Protein AF-A0A2D4NE75-F1 (afdb_monomer_lite)

Foldseek 3Di:
DPDVVVVCCCCPVVVVPPPPPPPPPPPPPPCPVVNVVVVVVVVVVVPPPPPVVVVVVVVVVVVVVVVVVVVVVVVVVVVVVVVVVVVVVVVVVVVVVVVVVVVVVVVVVVVVVVVVVVVVVVVVVVVVVVVVVVVVVVVVCVVDPPDPPPPDPPPDPDDDDDDDDDDDDDDDDDDDDDDDDDDDDDDDDDDDDDDDDDDDDDDDDDDDDDDDDDDDDD

Radius of gyration: 56.18 Å; chains: 1; bounding box: 143×65×138 Å

pLDDT: mean 73.24, std 22.22, range [32.12, 98.81]

Secondary structure (DSSP, 8-state):
--SHHHHHHHHHHSGGG---------------HHHHHHHHHHHHHTTS-HHHHHHHHHHHHHHHHHHHHHHHHHHHHHHHHHHHHHHHHHHHHHHHHHHHHHHHHHHHHHHHHHHHHHHHHHHHHHHHHHHHHHHHHHHHHHHS-S-------------------------------------PPP----PPPPPPPPP-PPPPPPPPPP---PPPP-

Structure (mmCIF, N/CA/C/O backbone):
data_AF-A0A2D4NE75-F1
#
_entry.id   AF-A0A2D4NE75-F1
#
loop_
_atom_site.group_PDB
_atom_site.id
_atom_site.type_symbol
_atom_site.label_atom_id
_atom_site.label_alt_id
_atom_site.label_comp_id
_atom_site.label_asym_id
_atom_site.label_entity_id
_atom_site.label_seq_id
_atom_site.pdbx_PDB_ins_code
_atom_site.Cartn_x
_atom_site.Cartn_y
_atom_site.Cartn_z
_atom_site.occupancy
_atom_site.B_iso_or_equiv
_atom_site.auth_seq_id
_atom_site.auth_comp_id
_atom_site.auth_asym_id
_atom_site.auth_atom_id
_atom_site.pdbx_PDB_model_num
ATOM 1 N N . VAL A 1 1 ? 91.003 -42.757 -32.046 1.00 56.34 1 VAL A N 1
ATOM 2 C CA . VAL A 1 1 ? 90.193 -41.869 -31.179 1.00 56.34 1 VAL A CA 1
ATOM 3 C C . VAL A 1 1 ? 89.781 -40.697 -32.047 1.00 56.34 1 VAL A C 1
ATOM 5 O O . VAL A 1 1 ? 90.668 -39.936 -32.397 1.00 56.34 1 VAL A O 1
ATOM 8 N N . GLY A 1 2 ? 88.541 -40.604 -32.534 1.00 58.03 2 GLY A N 1
ATOM 9 C CA . GLY A 1 2 ? 88.254 -39.493 -33.454 1.00 58.03 2 GLY A CA 1
ATOM 10 C C . GLY A 1 2 ? 86.838 -39.303 -33.977 1.00 58.03 2 GLY A C 1
ATOM 11 O O . GLY A 1 2 ? 86.531 -38.180 -34.328 1.00 58.03 2 GLY A O 1
ATOM 12 N N . GLU A 1 3 ? 85.965 -40.314 -33.980 1.00 56.97 3 GLU A N 1
ATOM 13 C CA . GLU A 1 3 ? 84.569 -40.103 -34.424 1.00 56.97 3 GLU A CA 1
ATOM 14 C C . GLU A 1 3 ? 83.544 -40.375 -33.319 1.00 56.97 3 GLU A C 1
ATOM 16 O O . GLU A 1 3 ? 82.672 -39.548 -33.072 1.00 56.97 3 GLU A O 1
ATOM 21 N N . ALA A 1 4 ? 83.723 -41.444 -32.533 1.00 57.34 4 ALA A N 1
ATOM 22 C CA . ALA A 1 4 ? 82.880 -41.697 -31.358 1.00 57.34 4 ALA A CA 1
ATOM 23 C C . ALA A 1 4 ? 82.997 -40.592 -30.286 1.00 57.34 4 ALA A C 1
ATOM 25 O O . ALA A 1 4 ? 82.035 -40.310 -29.582 1.00 57.34 4 ALA A O 1
ATOM 26 N N . GLY A 1 5 ? 84.155 -39.926 -30.195 1.00 57.75 5 GLY A N 1
ATOM 27 C CA . GLY A 1 5 ? 84.349 -38.782 -29.298 1.00 57.75 5 GLY A CA 1
ATOM 28 C C . GLY A 1 5 ? 83.631 -37.518 -29.777 1.00 57.75 5 GLY A C 1
ATOM 29 O O . GLY A 1 5 ?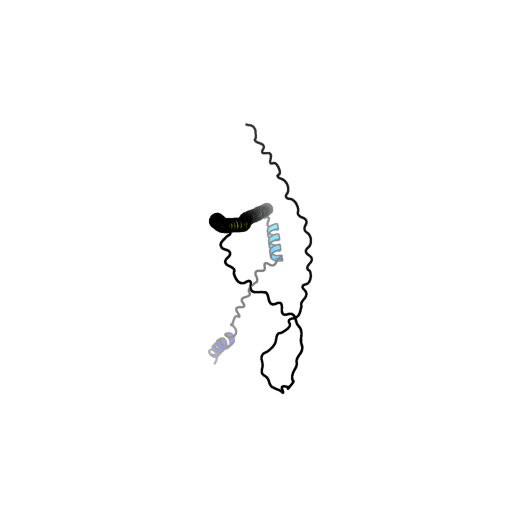 83.110 -36.777 -28.956 1.00 57.75 5 GLY A O 1
ATOM 30 N N . LEU A 1 6 ? 83.538 -37.296 -31.094 1.00 59.16 6 LEU A N 1
ATOM 31 C CA . LEU A 1 6 ? 82.808 -36.155 -31.656 1.00 59.16 6 LEU A CA 1
ATOM 32 C C . LEU A 1 6 ? 81.296 -36.332 -31.513 1.00 59.16 6 LEU A C 1
ATOM 34 O O . LEU A 1 6 ? 80.604 -35.367 -31.212 1.00 59.16 6 LEU A O 1
ATOM 38 N N . HIS A 1 7 ? 80.796 -37.562 -31.655 1.00 58.00 7 HIS A N 1
ATOM 39 C CA . HIS A 1 7 ? 79.378 -37.852 -31.458 1.00 58.00 7 HIS A CA 1
ATOM 40 C C . HIS A 1 7 ? 78.954 -37.647 -29.997 1.00 58.00 7 HIS A C 1
ATOM 42 O O . HIS A 1 7 ? 77.934 -37.014 -29.760 1.00 58.00 7 HIS A O 1
ATOM 48 N N . ILE A 1 8 ? 79.763 -38.100 -29.025 1.00 59.31 8 ILE A N 1
ATOM 49 C CA . ILE A 1 8 ? 79.505 -37.878 -27.590 1.00 59.31 8 ILE A CA 1
ATOM 50 C C . ILE A 1 8 ? 79.536 -36.380 -27.260 1.00 59.31 8 ILE A C 1
ATOM 52 O O . ILE A 1 8 ? 78.625 -35.893 -26.599 1.00 59.31 8 ILE A O 1
ATOM 56 N N . LEU A 1 9 ? 80.512 -35.627 -27.785 1.00 58.47 9 LEU A N 1
ATOM 57 C CA . LEU A 1 9 ? 80.596 -34.179 -27.567 1.00 58.47 9 LEU A CA 1
ATOM 58 C C . LEU A 1 9 ? 79.429 -33.415 -28.219 1.00 58.47 9 LEU A C 1
ATOM 60 O O . LEU A 1 9 ? 78.933 -32.468 -27.619 1.00 58.47 9 LEU A O 1
ATOM 64 N N . LEU A 1 10 ? 78.935 -33.829 -29.391 1.00 59.44 10 LEU A N 1
ATOM 65 C CA . LEU A 1 10 ? 77.748 -33.216 -30.002 1.00 59.44 10 LEU A CA 1
ATOM 66 C C . LEU A 1 10 ? 76.464 -33.509 -29.212 1.00 59.44 10 LEU A C 1
ATOM 68 O O . LEU A 1 10 ? 75.642 -32.609 -29.060 1.00 59.44 10 LEU A O 1
ATOM 72 N N . THR A 1 11 ? 76.289 -34.721 -28.671 1.00 60.00 11 THR A N 1
ATOM 73 C CA . THR A 1 11 ? 75.105 -35.046 -27.854 1.00 60.00 11 THR A CA 1
ATOM 74 C C . THR A 1 11 ? 75.167 -34.517 -26.422 1.00 60.00 11 THR A C 1
ATOM 76 O O . THR A 1 11 ? 74.119 -34.200 -25.876 1.00 60.00 11 THR A O 1
ATOM 79 N N . GLU A 1 12 ? 76.342 -34.386 -25.800 1.00 59.69 12 GLU A N 1
ATOM 80 C CA . GLU A 1 12 ? 76.448 -33.920 -24.405 1.00 59.69 12 GLU A CA 1
ATOM 81 C C . GLU A 1 12 ? 76.678 -32.406 -24.274 1.00 59.69 12 GLU A C 1
ATOM 83 O O . GLU A 1 12 ? 76.278 -31.829 -23.266 1.00 59.69 12 GLU A O 1
ATOM 88 N N . ILE A 1 13 ? 77.266 -31.735 -25.278 1.00 57.94 13 ILE A N 1
ATOM 89 C CA . ILE A 1 13 ? 77.544 -30.285 -25.216 1.00 57.94 13 ILE A CA 1
ATOM 90 C C . ILE A 1 13 ? 76.474 -29.455 -25.935 1.00 57.94 13 ILE A C 1
ATOM 92 O O . ILE A 1 13 ? 76.166 -28.357 -25.479 1.00 57.94 13 ILE A O 1
ATOM 96 N N . LEU A 1 14 ? 75.877 -29.946 -27.031 1.00 52.56 14 LEU A N 1
ATOM 97 C CA . LEU A 1 14 ? 74.918 -29.146 -27.810 1.00 52.56 14 LEU A CA 1
ATOM 98 C C . LEU A 1 14 ? 73.451 -29.372 -27.410 1.00 52.56 14 LEU A C 1
ATOM 100 O O . LEU A 1 14 ? 72.615 -28.505 -27.650 1.00 52.56 14 LEU A O 1
ATOM 104 N N . VAL A 1 15 ? 73.122 -30.496 -26.770 1.00 56.19 15 VAL A N 1
ATOM 105 C CA . VAL A 1 15 ? 71.743 -30.797 -26.339 1.00 56.19 15 VAL A CA 1
ATOM 106 C C . VAL A 1 15 ? 71.292 -30.012 -25.093 1.00 56.19 15 VAL A C 1
ATOM 108 O O . VAL A 1 15 ? 70.118 -29.651 -25.058 1.00 56.19 15 VAL A O 1
ATOM 111 N N . PRO A 1 16 ? 72.144 -29.615 -24.122 1.00 51.97 16 PRO A N 1
ATOM 112 C CA . PRO A 1 16 ? 71.680 -28.789 -23.000 1.00 51.97 16 PRO A CA 1
ATOM 113 C C . PRO A 1 16 ? 71.387 -27.321 -23.362 1.00 51.97 16 PRO A C 1
ATOM 115 O O . PRO A 1 16 ? 71.031 -26.548 -22.482 1.00 51.97 16 PRO A O 1
ATOM 118 N N . SER A 1 17 ? 71.586 -26.894 -24.617 1.00 51.91 17 SER A N 1
ATOM 119 C CA . SER A 1 17 ? 71.364 -25.500 -25.057 1.00 51.91 17 SER A CA 1
ATOM 120 C C . SER A 1 17 ? 70.249 -25.332 -26.090 1.00 51.91 17 SER A C 1
ATOM 122 O O . SER A 1 17 ? 69.976 -24.208 -26.501 1.00 51.91 17 SER A O 1
ATOM 124 N N . ILE A 1 18 ? 69.569 -26.414 -26.483 1.00 52.78 18 ILE A N 1
ATOM 125 C CA . ILE A 1 18 ? 68.313 -26.342 -27.250 1.00 52.78 18 ILE A CA 1
ATOM 126 C C . ILE A 1 18 ? 67.141 -26.629 -26.304 1.00 52.78 18 ILE A C 1
ATOM 128 O O . ILE A 1 18 ? 66.159 -27.275 -26.645 1.00 52.78 18 ILE A O 1
ATOM 132 N N . GLU A 1 19 ? 67.236 -26.124 -25.079 1.00 52.69 19 GLU A N 1
ATOM 133 C CA . GLU A 1 19 ? 66.050 -25.703 -24.355 1.00 52.69 19 GLU A CA 1
ATOM 134 C C . GLU A 1 19 ? 65.714 -24.329 -24.933 1.00 52.69 19 GLU A C 1
ATOM 136 O O . GLU A 1 19 ? 66.110 -23.287 -24.412 1.00 52.69 19 GLU A O 1
ATOM 141 N N . ILE A 1 20 ? 65.096 -24.337 -26.121 1.00 55.84 20 ILE A N 1
ATOM 142 C CA . ILE A 1 20 ? 64.444 -23.144 -26.649 1.00 55.84 20 ILE A CA 1
ATOM 143 C C . ILE A 1 20 ? 63.402 -22.825 -25.588 1.00 55.84 20 ILE A C 1
ATOM 145 O O . ILE A 1 20 ? 62.392 -23.517 -25.482 1.00 55.84 20 ILE A O 1
ATOM 149 N N . GLN A 1 21 ? 63.714 -21.844 -24.744 1.00 51.16 21 GLN A N 1
ATOM 150 C CA . GLN A 1 21 ? 62.723 -21.141 -23.957 1.00 51.16 21 GLN A CA 1
ATOM 151 C C . GLN A 1 21 ? 61.669 -20.722 -24.974 1.00 51.16 21 GLN A C 1
ATOM 153 O O . GLN A 1 21 ? 61.919 -19.846 -25.802 1.00 51.16 21 GLN A O 1
ATOM 158 N N . ASP A 1 22 ? 60.551 -21.441 -24.984 1.00 56.34 22 ASP A N 1
ATOM 159 C CA . ASP A 1 22 ? 59.362 -21.084 -25.737 1.00 56.34 22 ASP A CA 1
ATOM 160 C C . ASP A 1 22 ? 58.811 -19.844 -25.032 1.00 56.34 22 ASP A C 1
ATOM 162 O O . ASP A 1 22 ? 57.918 -19.900 -24.186 1.00 56.34 22 ASP A O 1
ATOM 166 N N . GLU A 1 23 ? 59.492 -18.719 -25.254 1.00 64.00 23 GLU A N 1
ATOM 167 C CA . GLU A 1 23 ? 59.069 -17.422 -24.784 1.00 64.00 23 GLU A CA 1
ATOM 168 C C . GLU A 1 23 ? 57.807 -17.115 -25.576 1.00 64.00 23 GLU A C 1
ATOM 170 O O . GLU A 1 23 ? 57.843 -16.667 -26.722 1.00 64.00 23 GLU A O 1
ATOM 175 N N . VAL A 1 24 ? 56.666 -17.448 -24.972 1.00 66.56 24 VAL A N 1
ATOM 176 C CA . VAL A 1 24 ? 55.349 -17.063 -25.461 1.00 66.56 24 VAL A CA 1
ATOM 177 C C . VAL A 1 24 ? 55.265 -15.550 -25.310 1.00 66.56 24 VAL A C 1
ATOM 179 O O . VAL A 1 24 ? 54.770 -15.020 -24.314 1.00 66.56 24 VAL A O 1
ATOM 182 N N . ILE A 1 25 ? 55.805 -14.845 -26.302 1.00 76.06 25 ILE A N 1
ATOM 183 C CA . ILE A 1 25 ? 55.639 -13.410 -26.456 1.00 76.06 25 ILE A CA 1
ATOM 184 C C . ILE A 1 25 ? 54.166 -13.209 -26.795 1.00 76.06 25 ILE A C 1
ATOM 186 O O . ILE A 1 25 ? 53.733 -13.362 -27.938 1.00 76.06 25 ILE A O 1
ATOM 190 N N . TYR A 1 26 ? 53.370 -12.906 -25.772 1.00 69.88 26 TYR A N 1
ATOM 191 C CA . TYR A 1 26 ? 52.035 -12.377 -25.977 1.00 69.88 26 TYR A CA 1
ATOM 192 C C . TYR A 1 26 ? 52.226 -10.957 -26.498 1.00 69.88 26 TYR A C 1
ATOM 194 O O . TYR A 1 26 ? 52.386 -10.016 -25.721 1.00 69.88 26 TYR A O 1
ATOM 202 N N . TYR A 1 27 ? 52.292 -10.812 -27.822 1.00 69.25 27 TYR A N 1
ATOM 203 C CA . TYR A 1 27 ? 52.090 -9.511 -28.433 1.00 69.25 27 TYR A CA 1
ATOM 204 C C . TYR A 1 27 ? 50.704 -9.069 -27.989 1.00 69.25 27 TYR A C 1
ATOM 206 O O . TYR A 1 27 ? 49.694 -9.614 -28.437 1.00 69.25 27 TYR A O 1
ATOM 214 N N . ASP A 1 28 ? 50.664 -8.136 -27.042 1.00 75.12 28 ASP A N 1
ATOM 215 C CA . ASP A 1 28 ? 49.456 -7.377 -26.806 1.00 75.12 28 ASP A CA 1
ATOM 216 C C . ASP A 1 28 ? 49.102 -6.789 -28.171 1.00 75.12 28 ASP A C 1
ATOM 218 O O . ASP A 1 28 ? 49.885 -6.024 -28.740 1.00 75.12 28 ASP A O 1
ATOM 222 N N . THR A 1 29 ? 47.985 -7.218 -28.757 1.00 65.88 29 THR A N 1
ATOM 223 C CA . THR A 1 29 ? 47.463 -6.685 -30.021 1.00 65.88 29 THR A CA 1
ATOM 224 C C . THR A 1 29 ? 46.918 -5.277 -29.792 1.00 65.88 29 THR A C 1
ATOM 226 O O . THR A 1 29 ? 45.812 -4.945 -30.213 1.00 65.88 29 THR A O 1
ATOM 229 N N . CYS A 1 30 ? 47.661 -4.458 -29.054 1.00 56.34 30 CYS A N 1
ATOM 230 C CA . CYS A 1 30 ? 47.485 -3.033 -29.006 1.00 56.34 30 CYS A CA 1
ATOM 231 C C . CYS A 1 30 ? 47.846 -2.526 -30.396 1.00 56.34 30 CYS A C 1
ATOM 233 O O . CYS A 1 30 ? 49.008 -2.246 -30.681 1.00 56.34 30 CYS A O 1
ATOM 235 N N . GLU A 1 31 ? 46.837 -2.458 -31.266 1.00 64.50 31 GLU A N 1
ATOM 236 C CA . GLU A 1 31 ? 46.872 -1.618 -32.456 1.00 64.50 31 GLU A CA 1
ATOM 237 C C . GLU A 1 31 ? 47.399 -0.254 -32.002 1.00 64.50 31 GLU A C 1
ATOM 239 O O . GLU A 1 31 ? 46.767 0.446 -31.203 1.00 64.50 31 GLU A O 1
ATOM 244 N N . ASN A 1 32 ? 48.625 0.069 -32.409 1.00 69.31 32 ASN A N 1
ATOM 245 C CA . ASN A 1 32 ? 49.247 1.326 -32.042 1.00 69.31 32 ASN A CA 1
ATOM 246 C C . ASN A 1 32 ? 48.358 2.444 -32.604 1.00 69.31 32 ASN A C 1
ATOM 248 O O . ASN A 1 32 ? 47.968 2.388 -33.771 1.00 69.31 32 ASN A O 1
ATOM 252 N N . SER A 1 33 ? 48.010 3.454 -31.800 1.00 72.94 33 SER A N 1
ATOM 253 C CA . SER A 1 33 ? 47.061 4.500 -32.229 1.00 72.94 33 SER A CA 1
ATOM 254 C C . SER A 1 33 ? 47.525 5.195 -33.515 1.00 72.94 33 SER A C 1
ATOM 256 O O . SER A 1 33 ? 46.707 5.591 -34.335 1.00 72.94 33 SER A O 1
ATOM 258 N N . GLU A 1 34 ? 48.841 5.277 -33.721 1.00 74.62 34 GLU A N 1
ATOM 259 C CA . GLU A 1 34 ? 49.465 5.803 -34.935 1.00 74.62 34 GLU A CA 1
ATOM 260 C C . GLU A 1 34 ? 49.308 4.871 -36.151 1.00 74.62 34 GLU A C 1
ATOM 262 O O . GLU A 1 34 ? 49.146 5.356 -37.266 1.00 74.62 34 GLU A O 1
ATOM 267 N N . GLU A 1 35 ? 49.298 3.546 -35.966 1.00 71.75 35 GLU A N 1
ATOM 268 C CA . GLU A 1 35 ? 49.046 2.576 -37.045 1.00 71.75 35 GLU A CA 1
ATOM 269 C C . GLU A 1 35 ? 47.573 2.578 -37.460 1.00 71.75 35 GLU A C 1
ATOM 271 O O . GLU A 1 35 ? 47.271 2.544 -38.653 1.00 71.75 35 GLU A O 1
ATOM 276 N N . LEU A 1 36 ? 46.657 2.700 -36.494 1.00 72.62 36 LEU A N 1
ATOM 277 C CA . LEU A 1 36 ? 45.227 2.841 -36.764 1.00 72.62 36 LEU A CA 1
ATOM 278 C C . LEU A 1 36 ? 44.924 4.169 -37.476 1.00 72.62 36 LEU A C 1
ATOM 280 O O . LEU A 1 36 ? 44.201 4.185 -38.471 1.00 72.62 36 LEU A O 1
ATOM 284 N N . GLU A 1 37 ? 45.537 5.271 -37.033 1.00 73.50 37 GLU A N 1
ATOM 285 C CA . GLU A 1 37 ? 45.456 6.559 -37.727 1.00 73.50 37 GLU A CA 1
ATOM 286 C C . GLU A 1 37 ? 46.099 6.492 -39.121 1.00 73.50 37 GLU A C 1
ATOM 288 O O . GLU A 1 37 ? 45.534 7.015 -40.079 1.00 73.50 37 GLU A O 1
ATOM 293 N N . ALA A 1 38 ? 47.237 5.812 -39.291 1.00 76.19 38 ALA A N 1
ATOM 294 C CA . ALA A 1 38 ? 47.850 5.609 -40.603 1.00 76.19 38 ALA A CA 1
ATOM 295 C C . ALA A 1 38 ? 46.945 4.791 -41.540 1.00 76.19 38 ALA A C 1
ATOM 297 O O . ALA A 1 38 ? 46.855 5.111 -42.727 1.00 76.19 38 ALA A O 1
ATOM 298 N N . MET A 1 39 ? 46.231 3.790 -41.017 1.00 70.88 39 MET A N 1
ATOM 299 C CA . MET A 1 39 ? 45.222 3.027 -41.755 1.00 70.88 39 MET A CA 1
ATOM 300 C C . MET A 1 39 ? 44.001 3.875 -42.116 1.00 70.88 39 MET A C 1
ATOM 302 O O . MET A 1 39 ? 43.565 3.820 -43.264 1.00 70.88 39 MET A O 1
ATOM 306 N N . ASP A 1 40 ? 43.488 4.701 -41.202 1.00 72.06 40 ASP A N 1
ATOM 307 C CA . ASP A 1 40 ? 42.395 5.640 -41.482 1.00 72.06 40 ASP A CA 1
ATOM 308 C C . ASP A 1 40 ? 42.800 6.650 -42.568 1.00 72.06 40 ASP A C 1
ATOM 310 O O . ASP A 1 40 ? 42.049 6.890 -43.513 1.00 72.06 40 ASP A O 1
ATOM 314 N N . ARG A 1 41 ? 44.030 7.174 -42.521 1.00 72.31 41 ARG A N 1
ATOM 315 C CA . ARG A 1 41 ? 44.584 8.091 -43.537 1.00 72.31 41 ARG A CA 1
ATOM 316 C C . ARG A 1 41 ? 44.847 7.387 -44.874 1.00 72.31 41 ARG A C 1
ATOM 318 O O . ARG A 1 41 ? 44.631 7.965 -45.944 1.00 72.31 41 ARG A O 1
ATOM 325 N N . ALA A 1 42 ? 45.267 6.123 -44.849 1.00 69.81 42 ALA A N 1
ATOM 326 C CA . ALA A 1 42 ? 45.396 5.283 -46.040 1.00 69.81 42 ALA A CA 1
ATOM 327 C C . ALA A 1 42 ? 44.019 4.946 -46.653 1.00 69.81 42 ALA A C 1
ATOM 329 O O . ALA A 1 42 ? 43.858 4.925 -47.875 1.00 69.81 42 ALA A O 1
ATOM 330 N N . LEU A 1 43 ? 42.991 4.766 -45.824 1.0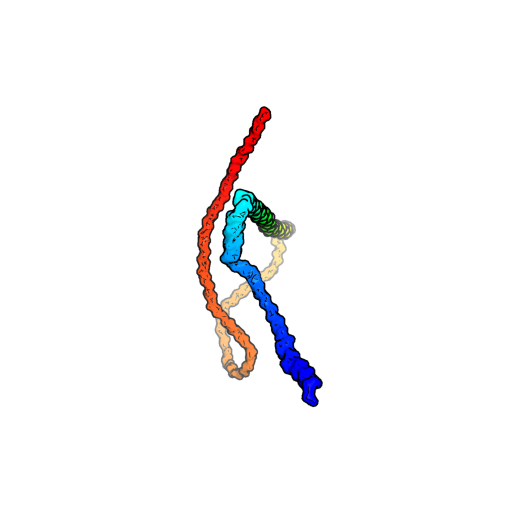0 67.75 43 LEU A N 1
ATOM 331 C CA . LEU A 1 43 ? 41.608 4.554 -46.249 1.00 67.75 43 LEU A CA 1
ATOM 332 C C . LEU A 1 43 ? 40.978 5.839 -46.821 1.00 67.75 43 LEU A C 1
ATOM 334 O O . LEU A 1 43 ? 40.256 5.794 -47.815 1.00 67.75 43 LEU A O 1
ATOM 338 N N . GLU A 1 44 ? 41.303 7.000 -46.247 1.00 65.12 44 GLU A N 1
ATOM 339 C CA . GLU A 1 44 ? 40.940 8.321 -46.778 1.00 65.12 44 GLU A CA 1
ATOM 340 C C . GLU A 1 44 ? 41.590 8.596 -48.145 1.00 65.12 44 GLU A C 1
ATOM 342 O O . GLU A 1 44 ? 40.954 9.175 -49.028 1.00 65.12 44 GLU A O 1
ATOM 347 N N . SER A 1 45 ? 42.842 8.165 -48.341 1.00 64.44 45 SER A N 1
ATOM 348 C CA . SER A 1 45 ? 43.594 8.371 -49.590 1.00 64.44 45 SER A CA 1
ATOM 349 C C . SER A 1 45 ? 43.283 7.352 -50.693 1.00 64.44 45 SER A C 1
ATOM 351 O O . SER A 1 45 ? 43.401 7.684 -51.872 1.00 64.44 45 SER A O 1
ATOM 353 N N . SER A 1 46 ? 42.822 6.145 -50.346 1.00 61.81 46 SER A N 1
ATOM 354 C CA . SER A 1 46 ? 42.435 5.095 -51.306 1.00 61.81 46 SER A CA 1
ATOM 355 C C . SER A 1 46 ? 41.087 5.339 -51.997 1.00 61.81 46 SER A C 1
ATOM 357 O O . SER A 1 46 ? 40.694 4.568 -52.872 1.00 61.81 46 SER A O 1
ATOM 359 N N . GLY A 1 47 ? 40.389 6.436 -51.680 1.00 58.28 47 GLY A N 1
ATOM 360 C CA . GLY A 1 47 ? 39.249 6.914 -52.466 1.00 58.28 47 GLY A CA 1
ATOM 361 C C . GLY A 1 47 ? 38.039 5.974 -52.483 1.00 58.28 47 GLY A C 1
ATOM 362 O O . GLY A 1 47 ? 37.119 6.192 -53.273 1.00 58.28 47 GLY A O 1
ATOM 363 N N . THR A 1 48 ? 37.995 4.958 -51.614 1.00 57.75 48 THR A N 1
ATOM 364 C CA . THR A 1 48 ? 36.789 4.175 -51.332 1.00 57.75 48 THR A CA 1
ATOM 365 C C . THR A 1 48 ? 35.725 5.104 -50.760 1.00 57.75 48 THR A C 1
ATOM 367 O O . THR A 1 48 ? 35.741 5.439 -49.578 1.00 57.75 48 THR A O 1
ATOM 370 N N . SER A 1 49 ? 34.879 5.605 -51.667 1.00 58.47 49 SER A N 1
ATOM 371 C CA . SER A 1 49 ? 33.605 6.298 -51.456 1.00 58.47 49 SER A CA 1
ATOM 372 C C . SER A 1 49 ? 33.460 6.944 -50.070 1.00 58.47 49 SER A C 1
ATOM 374 O O . SER A 1 49 ? 32.603 6.572 -49.273 1.00 58.47 49 SER A O 1
ATOM 376 N N . SER A 1 50 ? 34.252 7.988 -49.791 1.00 67.88 50 SER A N 1
ATOM 377 C CA . SER A 1 50 ? 34.123 8.834 -48.585 1.00 67.88 50 SER A CA 1
ATOM 378 C C . SER A 1 50 ? 32.655 9.207 -48.274 1.00 67.88 50 SER A C 1
ATOM 380 O O . SER A 1 50 ? 32.239 9.269 -47.115 1.00 67.88 50 SER A O 1
ATOM 382 N N . SER A 1 51 ? 31.827 9.327 -49.322 1.00 78.56 51 SER A N 1
ATOM 383 C CA . SER A 1 51 ? 30.370 9.478 -49.233 1.00 78.56 51 SER A CA 1
ATOM 384 C C . SER A 1 51 ? 29.636 8.284 -48.599 1.00 78.56 51 SER A C 1
ATOM 386 O O . SER A 1 51 ? 28.803 8.492 -47.720 1.00 78.56 51 SER A O 1
ATOM 388 N N . GLU A 1 52 ? 29.921 7.039 -48.987 1.00 86.00 52 GLU A N 1
ATOM 389 C CA . GLU A 1 52 ? 29.259 5.844 -48.438 1.00 86.00 52 GLU A CA 1
ATOM 390 C C . GLU A 1 52 ? 29.639 5.620 -46.971 1.00 86.00 52 GLU A C 1
ATOM 392 O O . GLU A 1 52 ? 28.767 5.361 -46.139 1.00 86.00 52 GLU A O 1
ATOM 397 N N . MET A 1 53 ? 30.914 5.818 -46.621 1.00 85.12 53 MET A N 1
ATOM 398 C CA . MET A 1 53 ? 31.374 5.744 -45.230 1.00 85.12 53 MET A CA 1
ATOM 399 C C . MET A 1 53 ? 30.743 6.836 -44.354 1.00 85.12 53 MET A C 1
ATOM 401 O O . MET A 1 53 ? 30.318 6.565 -43.227 1.00 85.12 53 MET A O 1
ATOM 405 N N . ALA A 1 54 ? 30.604 8.064 -44.865 1.00 86.62 54 ALA A N 1
ATOM 406 C CA . ALA A 1 54 ? 29.885 9.128 -44.166 1.00 86.62 54 ALA A CA 1
ATOM 407 C C . ALA A 1 54 ? 28.390 8.800 -43.985 1.00 86.62 54 ALA A C 1
ATOM 409 O O . ALA A 1 54 ? 27.846 8.999 -42.897 1.00 86.62 54 ALA A O 1
ATOM 410 N N . GLN A 1 55 ? 27.736 8.240 -45.009 1.00 92.19 55 GLN A N 1
ATOM 411 C CA . GLN A 1 55 ? 26.340 7.797 -44.928 1.00 92.19 55 GLN A CA 1
ATOM 412 C C . GLN A 1 55 ? 26.147 6.670 -43.907 1.00 92.19 55 GLN A C 1
ATOM 414 O O . GLN A 1 55 ? 25.161 6.678 -43.167 1.00 92.19 55 GLN A O 1
ATOM 419 N N . LEU A 1 56 ? 27.075 5.711 -43.836 1.00 93.38 56 LEU A N 1
ATOM 420 C CA . LEU A 1 56 ? 27.044 4.641 -42.837 1.00 93.38 56 LEU A CA 1
ATOM 421 C C . LEU A 1 56 ? 27.183 5.202 -41.421 1.00 93.38 56 LEU A C 1
ATOM 423 O O . LEU A 1 56 ? 26.346 4.898 -40.573 1.00 93.38 56 LEU A O 1
ATOM 427 N N . ARG A 1 57 ? 28.153 6.094 -41.174 1.00 91.25 57 ARG A N 1
ATOM 428 C CA . ARG A 1 57 ? 28.303 6.773 -39.872 1.00 91.25 57 ARG A CA 1
ATOM 429 C C . ARG A 1 57 ? 27.047 7.550 -39.479 1.00 91.25 57 ARG A C 1
ATOM 431 O O . ARG A 1 57 ? 26.571 7.423 -38.351 1.00 91.25 57 ARG A O 1
ATOM 438 N N . GLN A 1 58 ? 26.461 8.296 -40.417 1.00 96.25 58 GLN A N 1
ATOM 439 C CA . GLN A 1 58 ? 25.216 9.024 -40.180 1.00 96.25 58 GLN A CA 1
ATOM 440 C C . GLN A 1 58 ? 24.063 8.070 -39.828 1.00 96.25 58 GLN A C 1
ATOM 442 O O . GLN A 1 58 ? 23.312 8.328 -38.884 1.00 96.25 58 GLN A O 1
ATOM 447 N N . LYS A 1 59 ? 23.924 6.948 -40.548 1.00 97.25 59 LYS A N 1
ATOM 448 C CA . LYS A 1 59 ? 22.917 5.920 -40.243 1.00 97.25 59 LYS A CA 1
ATOM 449 C C . LYS A 1 59 ? 23.133 5.316 -38.856 1.00 97.25 59 LYS A C 1
ATOM 451 O O . LYS A 1 59 ? 22.160 5.185 -38.114 1.00 97.25 59 LYS A O 1
ATOM 456 N N . THR A 1 60 ? 24.372 5.011 -38.476 1.00 97.38 60 THR A N 1
ATOM 457 C CA . THR A 1 60 ? 24.710 4.509 -37.136 1.00 97.38 60 THR A CA 1
ATOM 458 C C . THR A 1 60 ? 24.284 5.498 -36.056 1.00 97.38 60 THR A C 1
ATOM 460 O O . THR A 1 60 ? 23.515 5.130 -35.169 1.00 97.38 60 THR A O 1
ATOM 463 N N . GLN A 1 61 ? 24.644 6.777 -36.186 1.00 97.75 61 GLN A N 1
ATOM 464 C CA . GLN A 1 61 ? 24.260 7.816 -35.224 1.00 97.75 61 GLN A CA 1
ATOM 465 C C . GLN A 1 61 ? 22.732 7.969 -35.099 1.00 97.75 61 GLN A C 1
ATOM 467 O O . GLN A 1 61 ? 22.188 8.128 -34.000 1.00 97.75 61 GLN A O 1
ATOM 472 N N . GLN A 1 62 ? 22.003 7.888 -36.217 1.00 98.25 62 GLN A N 1
ATOM 473 C CA . GLN A 1 62 ? 20.538 7.915 -36.206 1.00 98.25 62 GLN A CA 1
ATOM 474 C C . GLN A 1 62 ? 19.950 6.702 -35.475 1.00 98.25 62 GLN A C 1
ATOM 476 O O . GLN A 1 62 ? 18.994 6.846 -34.708 1.00 98.25 62 GLN A O 1
ATOM 481 N N . LEU A 1 63 ? 20.502 5.509 -35.700 1.00 98.50 63 LEU A N 1
ATOM 482 C CA . LEU A 1 63 ? 20.066 4.285 -35.029 1.00 98.50 63 LEU A CA 1
ATOM 483 C C . LEU A 1 63 ? 20.376 4.319 -33.531 1.00 98.50 63 LEU A C 1
ATOM 485 O O . LEU A 1 63 ? 19.521 3.946 -32.730 1.00 98.50 63 LEU A O 1
ATOM 489 N N . GLU A 1 64 ? 21.538 4.829 -33.135 1.00 98.50 64 GLU A N 1
ATOM 490 C CA . GLU A 1 64 ? 21.906 5.028 -31.732 1.00 98.50 64 GLU A CA 1
ATOM 491 C C . GLU A 1 64 ? 20.978 6.020 -31.037 1.00 98.50 64 GLU A C 1
ATOM 493 O O . GLU A 1 64 ? 20.493 5.747 -29.937 1.00 98.50 64 GLU A O 1
ATOM 498 N N . THR A 1 65 ? 20.641 7.122 -31.708 1.00 98.38 65 THR A N 1
ATOM 499 C CA . THR A 1 65 ? 19.670 8.098 -31.201 1.00 98.38 65 THR A CA 1
ATOM 500 C C . THR A 1 65 ? 18.297 7.450 -31.011 1.00 98.38 65 THR A C 1
ATOM 502 O O . THR A 1 65 ? 17.699 7.551 -29.937 1.00 98.38 65 THR A O 1
ATOM 505 N N . LYS A 1 66 ? 17.807 6.705 -32.015 1.00 98.62 66 LYS A N 1
ATOM 506 C CA . LYS A 1 66 ? 16.543 5.952 -31.924 1.00 98.62 66 LYS A CA 1
ATOM 507 C C . LYS A 1 66 ? 16.576 4.934 -30.785 1.00 98.62 66 LYS A C 1
ATOM 509 O O . LYS A 1 66 ? 15.622 4.849 -30.011 1.00 98.62 66 LYS A O 1
ATOM 514 N N . ARG A 1 67 ? 17.681 4.202 -30.630 1.00 98.69 67 ARG A N 1
ATOM 515 C C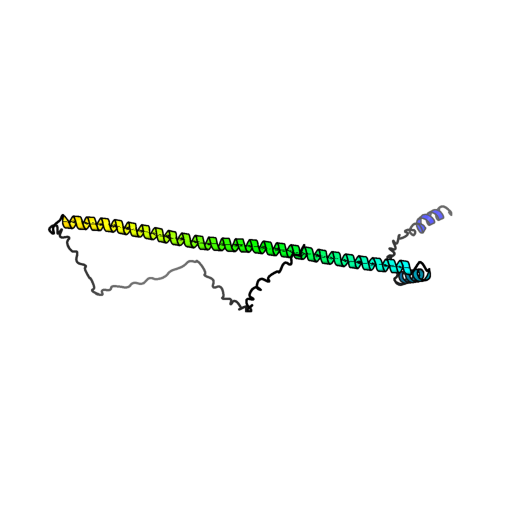A . ARG A 1 67 ? 17.896 3.261 -29.523 1.00 98.69 67 ARG A CA 1
ATOM 516 C C . ARG A 1 67 ? 17.853 3.979 -28.174 1.00 98.69 67 ARG A C 1
ATOM 518 O O . ARG A 1 67 ? 17.185 3.493 -27.263 1.00 98.69 67 ARG A O 1
ATOM 525 N N . GLY A 1 68 ? 18.500 5.136 -28.047 1.00 98.62 68 GLY A N 1
ATOM 526 C CA . GLY A 1 68 ? 18.470 5.970 -26.845 1.00 98.62 68 GLY A CA 1
ATOM 527 C C . GLY A 1 68 ? 17.051 6.400 -26.467 1.00 98.62 68 GLY A C 1
ATOM 528 O O . GLY A 1 68 ? 16.637 6.221 -25.320 1.00 98.62 68 GLY A O 1
ATOM 529 N N . ILE A 1 69 ? 16.270 6.867 -27.446 1.00 98.62 69 ILE A N 1
ATOM 530 C CA . ILE A 1 69 ? 14.862 7.260 -27.264 1.00 98.62 69 ILE A CA 1
ATOM 531 C C . ILE A 1 69 ? 14.004 6.068 -26.820 1.00 98.62 69 ILE A C 1
ATOM 533 O O . ILE A 1 69 ? 13.207 6.181 -25.888 1.00 98.62 69 ILE A O 1
ATOM 537 N N . ILE A 1 70 ? 14.168 4.902 -27.450 1.00 98.75 70 ILE A N 1
ATOM 538 C CA . ILE A 1 70 ? 13.425 3.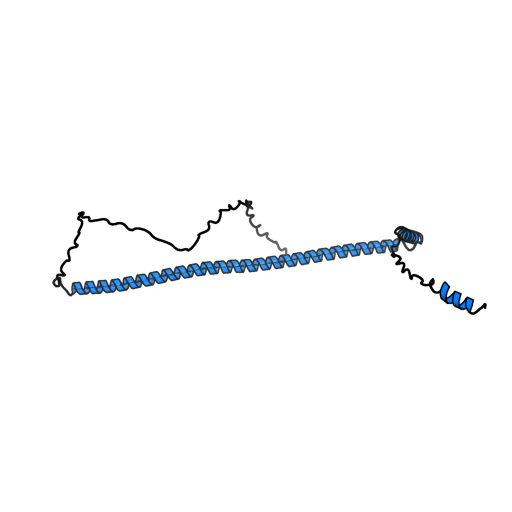690 -27.075 1.00 98.75 70 ILE A CA 1
ATOM 539 C C . ILE A 1 70 ? 13.781 3.269 -25.645 1.00 98.75 70 ILE A C 1
ATOM 541 O O . ILE A 1 70 ? 12.896 2.954 -24.846 1.00 98.75 70 ILE A O 1
ATOM 545 N N . CYS A 1 71 ? 15.067 3.289 -25.291 1.00 98.69 71 CYS A N 1
ATOM 546 C CA . CYS A 1 71 ? 15.532 2.936 -23.955 1.00 98.69 71 CYS A CA 1
ATOM 547 C C . CYS A 1 71 ? 14.988 3.885 -22.881 1.00 98.69 71 CYS A C 1
ATOM 549 O O . CYS A 1 71 ? 14.483 3.403 -21.862 1.00 98.69 71 CYS A O 1
ATOM 551 N N . SER A 1 72 ? 15.028 5.201 -23.114 1.00 98.62 72 SER A N 1
ATOM 552 C CA . SER A 1 72 ? 14.500 6.192 -22.170 1.00 98.62 72 SER A CA 1
ATOM 553 C C . SER A 1 72 ? 12.985 6.068 -22.022 1.00 98.62 72 SER A C 1
ATOM 555 O O . SER A 1 72 ? 12.475 6.028 -20.900 1.00 98.62 72 SER A O 1
ATOM 557 N N . ARG A 1 73 ? 12.257 5.881 -23.131 1.00 98.69 73 ARG A N 1
ATOM 558 C CA . ARG A 1 73 ? 10.807 5.661 -23.108 1.00 98.69 73 ARG A CA 1
ATOM 559 C C . ARG A 1 73 ? 10.443 4.396 -22.340 1.00 98.69 73 ARG A C 1
ATOM 561 O O . ARG A 1 73 ? 9.502 4.406 -21.551 1.00 98.69 73 ARG A O 1
ATOM 568 N N . ARG A 1 74 ? 11.198 3.315 -22.530 1.00 98.81 74 ARG A N 1
ATOM 569 C CA . ARG A 1 74 ? 10.989 2.052 -21.817 1.00 98.81 74 ARG A CA 1
ATOM 570 C C . ARG A 1 74 ? 11.236 2.201 -20.316 1.00 98.81 74 ARG A C 1
ATOM 572 O O . ARG A 1 74 ? 10.437 1.704 -19.531 1.00 98.81 74 ARG A O 1
ATOM 579 N N . ALA A 1 75 ? 12.302 2.894 -19.914 1.00 98.81 75 ALA A N 1
ATOM 580 C CA . ALA A 1 75 ? 12.565 3.190 -18.505 1.00 98.81 75 ALA A CA 1
ATOM 581 C C . ALA A 1 75 ? 11.450 4.051 -17.893 1.00 98.81 75 ALA A C 1
ATOM 583 O O . ALA A 1 75 ? 10.924 3.712 -16.838 1.00 98.81 75 ALA A O 1
ATOM 584 N N . TYR A 1 76 ? 11.016 5.097 -18.601 1.00 98.69 76 TYR A N 1
ATOM 585 C CA . TYR A 1 76 ? 9.895 5.939 -18.183 1.00 98.69 76 TYR A CA 1
ATOM 586 C C . TYR A 1 76 ? 8.618 5.125 -17.944 1.00 98.69 76 TYR A C 1
ATOM 588 O O . TYR A 1 76 ? 7.972 5.284 -16.911 1.00 98.69 76 TYR A O 1
ATOM 596 N N . LEU A 1 77 ? 8.264 4.232 -18.872 1.00 98.69 77 LEU A N 1
ATOM 597 C CA . LEU A 1 77 ? 7.061 3.408 -18.752 1.00 98.69 77 LEU A CA 1
ATOM 598 C C . LEU A 1 77 ? 7.141 2.426 -17.578 1.00 98.69 77 LEU A C 1
ATOM 600 O O . LEU A 1 77 ? 6.150 2.274 -16.869 1.00 98.69 77 LEU A O 1
ATOM 604 N N . ARG A 1 78 ? 8.306 1.808 -17.329 1.00 98.75 78 ARG A N 1
ATOM 605 C CA . ARG A 1 78 ? 8.512 0.974 -16.130 1.00 98.75 78 ARG A CA 1
ATOM 606 C C . ARG A 1 78 ? 8.337 1.791 -14.855 1.00 98.75 78 ARG A C 1
ATOM 608 O O . ARG A 1 78 ? 7.504 1.439 -14.035 1.00 98.75 78 ARG A O 1
ATOM 615 N N . ASN A 1 79 ? 8.993 2.945 -14.761 1.00 98.56 79 ASN A N 1
ATOM 616 C CA . ASN A 1 79 ? 8.871 3.821 -13.596 1.00 98.56 79 ASN A CA 1
ATOM 617 C C . ASN A 1 79 ? 7.420 4.267 -13.365 1.00 98.56 79 ASN A C 1
ATOM 619 O O . ASN A 1 79 ? 6.970 4.357 -12.226 1.00 98.56 79 ASN A O 1
ATOM 623 N N . LYS A 1 80 ? 6.668 4.552 -14.436 1.00 98.62 80 LYS A N 1
ATOM 624 C CA . LYS A 1 80 ? 5.249 4.915 -14.330 1.00 98.62 80 LYS A CA 1
ATOM 625 C C . LYS A 1 80 ? 4.367 3.753 -13.902 1.00 98.62 80 LYS A C 1
ATOM 627 O O . LYS A 1 80 ? 3.451 3.974 -13.114 1.00 98.62 80 LYS A O 1
ATOM 632 N N . LYS A 1 81 ? 4.653 2.544 -14.380 1.00 98.69 81 LYS A N 1
ATOM 633 C CA . LYS A 1 81 ? 3.997 1.326 -13.909 1.00 98.69 81 LYS A CA 1
ATOM 634 C C . LYS A 1 81 ? 4.254 1.130 -12.413 1.00 98.69 81 LYS A C 1
ATOM 636 O O . LYS A 1 81 ? 3.292 1.024 -11.661 1.00 98.69 81 LYS A O 1
ATOM 641 N N . ASP A 1 82 ? 5.512 1.181 -11.985 1.00 98.50 82 ASP A N 1
ATOM 642 C CA . ASP A 1 82 ? 5.899 0.949 -10.590 1.00 98.50 82 ASP A CA 1
ATOM 643 C C . ASP A 1 82 ? 5.266 1.993 -9.652 1.00 98.50 82 ASP A C 1
ATOM 645 O O . ASP A 1 82 ? 4.668 1.634 -8.642 1.00 98.50 82 ASP A O 1
ATOM 649 N N . GLN A 1 83 ? 5.274 3.276 -10.040 1.00 98.50 83 GLN A N 1
ATOM 650 C CA . GLN A 1 83 ? 4.582 4.348 -9.304 1.00 98.50 83 GLN A CA 1
ATOM 651 C C . GLN A 1 83 ? 3.072 4.103 -9.189 1.00 98.50 83 GLN A C 1
ATOM 653 O O . GLN A 1 83 ? 2.466 4.383 -8.154 1.00 98.50 83 GLN A O 1
ATOM 658 N N . CYS A 1 84 ? 2.440 3.616 -10.260 1.00 98.56 84 CYS A N 1
ATOM 659 C CA . CYS A 1 84 ? 1.011 3.326 -10.260 1.00 98.56 84 CYS A CA 1
ATOM 660 C C . CYS A 1 84 ? 0.687 2.146 -9.337 1.00 98.56 84 CYS A C 1
ATOM 662 O O . CYS A 1 84 ? -0.234 2.244 -8.527 1.00 98.56 84 CYS A O 1
ATOM 664 N N . GLU A 1 85 ? 1.473 1.070 -9.410 1.00 98.62 85 GLU A N 1
ATOM 665 C CA . GLU A 1 85 ? 1.321 -0.096 -8.541 1.00 98.62 85 GLU A CA 1
ATOM 666 C C . GLU A 1 85 ? 1.545 0.254 -7.068 1.00 98.62 85 GLU A C 1
ATOM 668 O O . GLU A 1 85 ? 0.762 -0.160 -6.215 1.00 98.62 85 GLU A O 1
ATOM 673 N N . GLU A 1 86 ? 2.570 1.044 -6.753 1.00 98.50 86 GLU A N 1
ATOM 674 C CA . GLU A 1 86 ? 2.845 1.492 -5.388 1.00 98.50 86 GLU A CA 1
ATOM 675 C C . GLU A 1 86 ? 1.719 2.387 -4.855 1.00 98.50 86 GLU A C 1
ATOM 677 O O . GLU A 1 86 ? 1.210 2.161 -3.755 1.00 98.50 86 GLU A O 1
ATOM 682 N N . SER A 1 87 ? 1.247 3.346 -5.660 1.00 98.50 87 SER A N 1
ATOM 683 C CA . SER A 1 87 ? 0.109 4.197 -5.297 1.00 98.50 87 SER A CA 1
ATOM 684 C C . SER A 1 87 ? -1.161 3.379 -5.054 1.00 98.50 87 SER A C 1
ATOM 686 O O . SER A 1 87 ? -1.892 3.625 -4.091 1.00 98.50 87 SER A O 1
ATOM 688 N N . TRP A 1 88 ? -1.414 2.378 -5.897 1.00 98.62 88 TRP A N 1
ATOM 689 C CA . TRP A 1 88 ? -2.532 1.456 -5.740 1.00 98.62 88 TRP A CA 1
ATOM 690 C C . TRP A 1 88 ? -2.421 0.640 -4.445 1.00 98.62 88 TRP A C 1
ATOM 692 O O . TRP A 1 88 ? -3.380 0.588 -3.672 1.00 98.62 88 TRP A O 1
ATOM 702 N N . ARG A 1 89 ? -1.248 0.060 -4.162 1.00 98.56 89 ARG A N 1
ATOM 703 C CA . ARG A 1 89 ? -0.991 -0.693 -2.921 1.00 98.56 89 ARG A CA 1
ATOM 704 C C . ARG A 1 89 ? -1.211 0.174 -1.686 1.00 98.56 89 ARG A C 1
ATOM 706 O O . ARG A 1 89 ? -1.916 -0.251 -0.774 1.00 98.56 89 ARG A O 1
ATOM 713 N N . LEU A 1 90 ? -0.688 1.399 -1.686 1.00 98.44 90 LEU A N 1
ATOM 714 C CA . LEU A 1 90 ? -0.857 2.334 -0.576 1.00 98.44 90 LEU A CA 1
ATOM 715 C C . LEU A 1 90 ? -2.333 2.690 -0.348 1.00 98.44 90 LEU A C 1
ATOM 717 O O . LEU A 1 90 ? -2.787 2.729 0.792 1.00 98.44 90 LEU A O 1
ATOM 721 N N . ARG A 1 91 ? -3.110 2.899 -1.420 1.00 98.38 91 ARG A N 1
ATOM 722 C CA . ARG A 1 91 ? -4.560 3.147 -1.312 1.00 98.38 91 ARG A CA 1
ATOM 723 C C . ARG A 1 91 ? -5.297 1.971 -0.682 1.00 98.38 91 ARG A C 1
ATOM 725 O O . ARG A 1 91 ? -6.139 2.189 0.186 1.00 98.38 91 ARG A O 1
ATOM 732 N N . ILE A 1 92 ? -4.978 0.744 -1.096 1.00 98.44 92 ILE A N 1
ATOM 733 C CA . ILE A 1 92 ? -5.569 -0.462 -0.504 1.00 98.44 92 ILE A CA 1
ATOM 734 C C . ILE A 1 92 ? -5.210 -0.554 0.978 1.00 98.44 92 ILE A C 1
ATOM 736 O O . ILE A 1 92 ? -6.102 -0.745 1.803 1.00 98.44 92 ILE A O 1
ATOM 740 N N . GLN A 1 93 ? -3.936 -0.375 1.324 1.00 98.38 93 GLN A N 1
ATOM 741 C CA . GLN A 1 93 ? -3.483 -0.433 2.711 1.00 98.38 93 GLN A CA 1
ATOM 742 C C . GLN A 1 93 ? -4.196 0.616 3.576 1.00 98.38 93 GLN A C 1
ATOM 744 O O . GLN A 1 93 ? -4.756 0.282 4.616 1.00 98.38 93 GLN A O 1
ATOM 749 N N . GLN A 1 94 ? -4.277 1.864 3.112 1.00 98.38 94 GLN A N 1
ATOM 750 C CA . GLN A 1 94 ? -4.976 2.931 3.828 1.00 98.38 94 GLN A CA 1
ATOM 751 C C . GLN A 1 94 ? -6.471 2.617 4.017 1.00 98.38 94 GLN A C 1
ATOM 753 O O . GLN A 1 94 ? -7.035 2.868 5.086 1.00 98.38 94 GLN A O 1
ATOM 758 N N . ALA A 1 95 ? -7.134 2.054 3.004 1.00 98.06 95 ALA A N 1
ATOM 759 C CA . ALA A 1 95 ? -8.536 1.647 3.101 1.00 98.06 95 ALA A CA 1
ATOM 760 C C . ALA A 1 95 ? -8.739 0.518 4.132 1.00 98.06 95 ALA A C 1
ATOM 762 O O . ALA A 1 95 ? -9.709 0.526 4.894 1.00 98.06 95 ALA A O 1
ATOM 763 N N . GLN A 1 96 ? -7.803 -0.430 4.207 1.00 98.19 96 GLN A N 1
ATOM 764 C CA . GLN A 1 96 ? -7.824 -1.494 5.212 1.00 98.19 96 GLN A CA 1
ATOM 765 C C . GLN A 1 96 ? -7.590 -0.946 6.623 1.00 98.19 96 GLN A C 1
ATOM 767 O O . GLN A 1 96 ? -8.347 -1.269 7.537 1.00 98.19 96 GLN A O 1
ATOM 772 N N . GLU A 1 97 ? -6.596 -0.077 6.803 1.00 97.94 97 GLU A N 1
ATOM 773 C CA . GLU A 1 97 ? -6.271 0.525 8.099 1.00 97.94 97 GLU A CA 1
ATOM 774 C C . GLU A 1 97 ? -7.413 1.397 8.629 1.00 97.94 97 GLU A C 1
ATOM 776 O O . GLU A 1 97 ? -7.782 1.296 9.799 1.00 97.94 97 GLU A O 1
ATOM 781 N N . THR A 1 98 ? -8.030 2.207 7.765 1.00 97.62 98 THR A N 1
ATOM 782 C CA . THR A 1 98 ? -9.198 3.027 8.132 1.00 97.62 98 THR A CA 1
ATOM 783 C C . THR A 1 98 ? -10.392 2.164 8.524 1.00 97.62 98 THR A C 1
ATOM 785 O O . THR A 1 98 ? -11.037 2.433 9.539 1.00 97.62 98 THR A O 1
ATOM 788 N N . THR A 1 99 ? -10.648 1.086 7.780 1.00 97.75 99 THR A N 1
ATOM 789 C CA . THR A 1 99 ? -11.701 0.117 8.104 1.00 97.75 99 THR A CA 1
ATOM 790 C C . THR A 1 99 ? -11.432 -0.561 9.445 1.00 97.75 99 THR A C 1
ATOM 792 O O . THR A 1 99 ? -12.321 -0.628 10.293 1.00 97.75 99 THR A O 1
ATOM 795 N N . HIS A 1 100 ? -10.204 -1.024 9.675 1.00 97.88 100 HIS A N 1
ATOM 796 C CA . HIS A 1 100 ? -9.810 -1.662 10.927 1.00 97.88 100 HIS A CA 1
ATOM 797 C C . HIS A 1 100 ? -9.954 -0.703 12.115 1.00 97.88 100 HIS A C 1
ATOM 799 O O . HIS A 1 100 ? -10.574 -1.053 13.120 1.00 97.88 100 HIS A O 1
ATOM 805 N N . TYR A 1 101 ? -9.469 0.532 11.983 1.00 97.38 101 TYR A N 1
ATOM 806 C CA . TYR A 1 101 ? -9.609 1.562 13.010 1.00 97.38 101 TYR A CA 1
ATOM 807 C C . TYR A 1 101 ? -11.081 1.866 13.327 1.00 97.38 101 TYR A C 1
ATOM 809 O O . TYR A 1 101 ? -11.475 1.919 14.497 1.00 97.38 101 TYR A O 1
ATOM 817 N N . PHE A 1 102 ? -11.919 1.996 12.294 1.00 97.56 102 PHE A N 1
ATOM 818 C CA . PHE A 1 102 ? -13.355 2.195 12.464 1.00 97.56 102 PHE A CA 1
ATOM 819 C C . PHE A 1 102 ? -14.007 1.019 13.200 1.00 97.56 102 PHE A C 1
ATOM 821 O O . PHE A 1 102 ? -14.733 1.230 14.170 1.00 97.56 102 PHE A O 1
ATOM 828 N N . GLN A 1 103 ? -13.705 -0.220 12.803 1.00 97.44 103 GLN A N 1
ATOM 829 C CA . GLN A 1 103 ? -14.224 -1.420 13.463 1.00 97.44 103 GLN A CA 1
ATOM 830 C C . GLN A 1 103 ? -13.793 -1.499 14.930 1.00 97.44 103 GLN A C 1
ATOM 832 O O . GLN A 1 103 ? -14.602 -1.843 15.792 1.00 97.44 103 GLN A O 1
ATOM 837 N N . GLN A 1 104 ? -12.546 -1.147 15.249 1.00 97.19 104 GLN A N 1
ATOM 838 C CA . GLN A 1 104 ? -12.067 -1.098 16.629 1.00 97.19 104 GLN A CA 1
ATOM 839 C C . GLN A 1 104 ? -12.866 -0.096 17.467 1.00 97.19 104 GLN A C 1
ATOM 841 O O . GLN A 1 104 ? -13.379 -0.453 18.532 1.00 97.19 104 GLN A O 1
ATOM 846 N N . HIS A 1 105 ? -13.018 1.137 16.977 1.00 97.19 105 HIS A N 1
ATOM 847 C CA . HIS A 1 105 ? -13.794 2.169 17.662 1.00 97.19 105 HIS A CA 1
ATOM 848 C C . HIS A 1 105 ? -15.266 1.778 17.817 1.00 97.19 105 HIS A C 1
ATOM 850 O O . HIS A 1 105 ? -15.825 1.905 18.911 1.00 97.19 105 HIS A O 1
ATOM 856 N N . HIS A 1 106 ? -15.870 1.235 16.762 1.00 97.94 106 HIS A N 1
ATOM 857 C CA . HIS A 1 106 ? -17.246 0.759 16.780 1.00 97.94 106 HIS A CA 1
ATOM 858 C C . HIS A 1 106 ? -17.438 -0.365 17.809 1.00 97.94 106 HIS A C 1
ATOM 860 O O . HIS A 1 106 ? -18.314 -0.280 18.669 1.00 97.94 106 HIS A O 1
ATOM 866 N N . ASN A 1 107 ? -16.552 -1.363 17.829 1.00 97.81 107 ASN A N 1
ATOM 867 C CA . ASN A 1 107 ? -16.593 -2.457 18.801 1.00 97.81 107 ASN A CA 1
ATOM 868 C C . ASN A 1 107 ? -16.498 -1.959 20.250 1.00 97.81 107 ASN A C 1
ATOM 870 O O . ASN A 1 107 ? -17.171 -2.486 21.140 1.00 97.81 107 ASN A O 1
ATOM 874 N N . ILE A 1 108 ? -15.672 -0.941 20.510 1.00 97.31 108 ILE A N 1
ATOM 875 C CA . ILE A 1 108 ? -15.576 -0.318 21.835 1.00 97.31 108 ILE A CA 1
ATOM 876 C C . ILE A 1 108 ? -16.901 0.352 22.209 1.00 97.31 108 ILE A C 1
ATOM 878 O O . ILE A 1 108 ? -17.365 0.178 23.339 1.00 97.31 108 ILE A O 1
ATOM 882 N N . GLN A 1 109 ? -17.518 1.094 21.287 1.00 97.44 109 GLN A N 1
ATOM 883 C CA . GLN A 1 109 ? -18.807 1.744 21.524 1.00 97.44 109 GLN A CA 1
ATOM 884 C C . GLN A 1 109 ? -19.900 0.720 21.846 1.00 97.44 109 GLN A C 1
ATOM 886 O O . GLN A 1 109 ? -20.543 0.833 22.890 1.00 97.44 109 GLN A O 1
ATOM 891 N N . ILE A 1 110 ? -20.034 -0.326 21.030 1.00 97.75 110 ILE A N 1
ATOM 892 C CA . ILE A 1 110 ? -21.024 -1.390 21.237 1.00 97.75 110 ILE A CA 1
ATOM 893 C C . ILE A 1 110 ? -20.830 -2.063 22.603 1.00 97.75 110 ILE A C 1
ATOM 895 O O . ILE A 1 110 ? -21.784 -2.241 23.360 1.00 97.75 110 ILE A O 1
ATOM 899 N N . LYS A 1 111 ? -19.584 -2.375 22.992 1.00 98.19 111 LYS A N 1
ATOM 900 C CA . LYS A 1 111 ? -19.288 -2.946 24.320 1.00 98.19 111 LYS A CA 1
ATOM 901 C C . LYS A 1 111 ? -19.683 -2.008 25.467 1.00 98.19 111 LYS A C 1
ATOM 903 O O . LYS A 1 111 ? -20.147 -2.479 26.507 1.00 98.19 111 LYS A O 1
ATOM 908 N N . ARG A 1 112 ? -19.491 -0.693 25.307 1.00 98.25 112 ARG A N 1
ATOM 909 C CA . ARG A 1 112 ? -19.884 0.312 26.311 1.00 98.25 112 ARG A CA 1
ATOM 910 C C . ARG A 1 112 ? -21.401 0.411 26.441 1.00 98.25 112 ARG A C 1
ATOM 912 O O . ARG A 1 112 ? -21.906 0.433 27.561 1.00 98.25 112 ARG A O 1
ATOM 919 N N . GLU A 1 113 ? -22.115 0.447 25.322 1.00 98.00 113 GLU A N 1
ATOM 920 C CA . GLU A 1 113 ? -23.579 0.499 25.304 1.00 98.00 113 GLU A CA 1
ATOM 921 C C . GLU A 1 113 ? -24.189 -0.757 25.924 1.00 98.00 113 GLU A C 1
ATOM 923 O O . GLU A 1 113 ? -25.030 -0.638 26.816 1.00 98.00 113 GLU A O 1
ATOM 928 N N . LYS A 1 114 ? -23.672 -1.938 25.566 1.00 98.31 114 LYS A N 1
ATOM 929 C CA . LYS A 1 114 ? -24.087 -3.213 26.162 1.00 98.31 114 LYS A CA 1
ATOM 930 C C . LYS A 1 114 ? -23.935 -3.210 27.684 1.00 98.31 114 LYS A C 1
ATOM 932 O O . LYS A 1 114 ? -24.885 -3.504 28.401 1.00 98.31 114 LYS A O 1
ATOM 937 N N . ARG A 1 115 ? -22.778 -2.774 28.200 1.00 98.19 115 ARG A N 1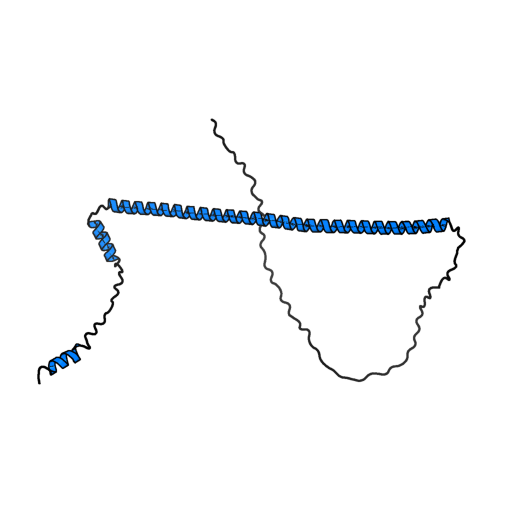
ATOM 938 C CA . ARG A 1 115 ? -22.556 -2.658 29.654 1.00 98.19 115 ARG A CA 1
ATOM 939 C C . ARG A 1 115 ? -23.571 -1.720 30.315 1.00 98.19 115 ARG A C 1
ATOM 941 O O . ARG A 1 115 ? -24.099 -2.031 31.379 1.00 98.19 115 ARG A O 1
ATOM 948 N N . LYS A 1 116 ? -23.857 -0.577 29.686 1.00 98.44 116 LYS A N 1
ATOM 949 C CA . LYS A 1 116 ? -24.835 0.398 30.190 1.00 98.44 116 LYS A CA 1
ATOM 950 C C . LYS A 1 116 ? -26.252 -0.183 30.217 1.00 98.44 116 LYS A C 1
ATOM 952 O O . LYS A 1 116 ? -27.017 0.123 31.130 1.00 98.44 116 LYS A O 1
ATOM 957 N N . GLU A 1 117 ? -26.615 -0.992 29.228 1.00 98.12 117 GLU A N 1
ATOM 958 C CA . GLU A 1 117 ? -27.897 -1.694 29.184 1.00 98.12 117 GLU A CA 1
ATOM 959 C C . GLU A 1 117 ? -28.004 -2.749 30.296 1.00 98.12 117 GLU A C 1
ATOM 961 O O . GLU A 1 117 ? -28.992 -2.764 31.033 1.00 98.12 117 GLU A O 1
ATOM 966 N N . ASP A 1 118 ? -26.963 -3.559 30.486 1.00 98.12 118 ASP A N 1
ATOM 967 C CA . ASP A 1 118 ? -26.912 -4.584 31.534 1.00 98.12 118 ASP A CA 1
ATOM 968 C C . ASP A 1 118 ? -27.014 -3.964 32.941 1.00 98.12 118 ASP A C 1
ATOM 970 O O . ASP A 1 118 ? -27.756 -4.449 33.800 1.00 98.12 118 ASP A O 1
ATOM 974 N N . GLU A 1 119 ? -26.349 -2.829 33.178 1.00 98.25 119 GLU A N 1
ATOM 975 C CA . GLU A 1 119 ? -26.480 -2.072 34.429 1.00 98.25 119 GLU A CA 1
ATOM 976 C C . GLU A 1 119 ? -27.903 -1.552 34.659 1.00 98.25 119 GLU A C 1
ATOM 978 O O . GLU A 1 119 ? -28.393 -1.577 35.793 1.00 98.25 119 GLU A O 1
ATOM 983 N N . LYS A 1 120 ? -28.588 -1.082 33.607 1.00 98.38 120 LYS A N 1
ATOM 984 C CA . LYS A 1 120 ? -29.993 -0.658 33.704 1.00 98.38 120 LYS A CA 1
ATOM 985 C C . LYS A 1 120 ? -30.895 -1.837 34.055 1.00 98.38 120 LYS A C 1
ATOM 987 O O . LYS A 1 120 ? -31.717 -1.691 34.956 1.00 98.38 120 LYS A O 1
ATOM 992 N N . LYS A 1 121 ? -30.706 -2.996 33.413 1.00 98.44 121 LYS A N 1
ATOM 993 C CA . LYS A 1 121 ? -31.444 -4.233 33.722 1.00 98.44 121 LYS A CA 1
ATOM 994 C C . LYS A 1 121 ? -31.233 -4.649 35.176 1.00 98.44 121 LYS A C 1
ATOM 996 O O . LYS A 1 121 ? -32.202 -4.874 35.894 1.00 98.44 121 LYS A O 1
ATOM 1001 N N . LYS A 1 122 ? -29.986 -4.631 35.659 1.00 98.50 122 LYS A N 1
ATOM 1002 C CA . LYS A 1 122 ? -29.666 -4.935 37.063 1.00 98.50 122 LYS A CA 1
ATOM 1003 C C . LYS A 1 122 ? -30.333 -3.960 38.033 1.00 98.50 122 LYS A C 1
ATOM 1005 O O . LYS A 1 122 ? -30.906 -4.382 39.032 1.00 98.50 122 LYS A O 1
ATOM 1010 N N . LYS A 1 123 ? -30.282 -2.654 37.752 1.00 98.56 123 LYS A N 1
ATOM 1011 C CA . LYS A 1 123 ? -30.947 -1.636 38.583 1.00 98.56 123 LYS A CA 1
ATOM 1012 C C . LYS A 1 123 ? -32.465 -1.807 38.588 1.00 98.56 123 LYS A C 1
ATOM 1014 O O . LYS A 1 123 ? -33.069 -1.664 39.647 1.00 98.56 123 LYS A O 1
ATOM 1019 N N . ALA A 1 124 ? -33.066 -2.110 37.438 1.00 98.38 124 ALA A N 1
ATOM 1020 C CA . ALA A 1 124 ? -34.497 -2.373 37.325 1.00 98.38 124 ALA A CA 1
ATOM 1021 C C . ALA A 1 124 ? -34.900 -3.596 38.159 1.00 98.38 124 ALA A C 1
ATOM 1023 O O . ALA A 1 124 ? -35.814 -3.485 38.968 1.00 98.38 124 ALA A O 1
ATOM 1024 N N . TRP A 1 125 ? -34.141 -4.689 38.063 1.00 98.56 125 TRP A N 1
ATOM 1025 C CA . TRP A 1 125 ? -34.360 -5.894 38.863 1.00 98.56 125 TRP A CA 1
ATOM 1026 C C . TRP A 1 125 ? -34.255 -5.626 40.374 1.00 98.56 125 TRP A C 1
ATOM 1028 O O . TRP A 1 125 ? -35.146 -5.987 41.137 1.00 98.56 125 TRP A O 1
ATOM 1038 N N . ILE A 1 126 ? -33.222 -4.899 40.823 1.00 98.56 126 ILE A N 1
ATOM 1039 C CA . ILE A 1 126 ? -33.094 -4.516 42.243 1.00 98.56 126 ILE A CA 1
ATOM 1040 C C . ILE A 1 126 ? -34.280 -3.648 42.685 1.00 98.56 126 ILE A C 1
ATOM 1042 O O . ILE A 1 126 ? -34.778 -3.790 43.802 1.00 98.56 126 ILE A O 1
ATOM 1046 N N . LYS A 1 127 ? -34.720 -2.715 41.833 1.00 98.50 127 LYS A N 1
ATOM 1047 C CA . LYS A 1 127 ? -35.857 -1.839 42.131 1.00 98.50 127 LYS A CA 1
ATOM 1048 C C . LYS A 1 127 ? -37.146 -2.646 42.278 1.00 98.50 127 LYS A C 1
ATOM 1050 O O . LYS A 1 127 ? -37.906 -2.365 43.198 1.00 98.50 127 LYS A O 1
ATOM 1055 N N . GLU A 1 128 ? -37.366 -3.623 41.408 1.00 98.56 128 GLU A N 1
ATOM 1056 C CA . GLU A 1 128 ? -38.510 -4.532 41.455 1.00 98.56 128 GLU A CA 1
ATOM 1057 C C . GLU A 1 128 ? -38.511 -5.370 42.740 1.00 98.56 128 GLU A C 1
ATOM 1059 O O . GLU A 1 128 ? -39.487 -5.346 43.488 1.00 98.56 128 GLU A O 1
ATOM 1064 N N . GLU A 1 129 ? -37.386 -5.997 43.088 1.00 98.50 129 GLU A N 1
ATOM 1065 C CA . GLU A 1 129 ? -37.263 -6.771 44.332 1.00 98.50 129 GLU A CA 1
ATOM 1066 C C . GLU A 1 129 ? -37.456 -5.901 45.586 1.00 98.50 129 GLU A C 1
ATOM 1068 O O . GLU A 1 129 ? -38.133 -6.284 46.551 1.00 98.50 129 GLU A O 1
ATOM 1073 N N . ARG A 1 130 ? -36.922 -4.674 45.567 1.00 98.38 130 ARG A N 1
ATOM 1074 C CA . ARG A 1 130 ? -37.156 -3.695 46.635 1.00 98.38 130 ARG A CA 1
ATOM 1075 C C . ARG A 1 130 ? -38.634 -3.333 46.734 1.00 98.38 130 ARG A C 1
ATOM 1077 O O . ARG A 1 130 ? -39.158 -3.257 47.844 1.00 98.38 130 ARG A O 1
ATOM 1084 N N . GLN A 1 131 ? -39.295 -3.106 45.604 1.00 98.44 131 GLN A N 1
ATOM 1085 C CA . GLN A 1 131 ? -40.710 -2.756 45.552 1.00 98.44 131 GLN A CA 1
ATOM 1086 C C . GLN A 1 131 ? -41.576 -3.885 46.115 1.00 98.44 131 GLN A C 1
ATOM 1088 O O . GLN A 1 131 ? -42.376 -3.639 47.013 1.00 98.44 131 GLN A O 1
ATOM 1093 N N . LYS A 1 132 ? -41.328 -5.126 45.694 1.00 98.31 132 LYS A N 1
ATOM 1094 C CA . LYS A 1 132 ? -41.995 -6.324 46.216 1.00 98.31 132 LYS A CA 1
ATOM 1095 C C . LYS A 1 132 ? -41.843 -6.456 47.734 1.00 98.31 132 LYS A C 1
ATOM 1097 O O . LYS A 1 132 ? -42.797 -6.767 48.448 1.00 98.31 132 LYS A O 1
ATOM 1102 N N . THR A 1 133 ? -40.652 -6.162 48.257 1.00 97.88 133 THR A N 1
ATOM 1103 C CA . THR A 1 133 ? -40.400 -6.150 49.706 1.00 97.88 133 THR A CA 1
ATOM 1104 C C . THR A 1 133 ? -41.194 -5.047 50.410 1.00 97.88 133 THR A C 1
ATOM 1106 O O . THR A 1 133 ? -41.808 -5.294 51.448 1.00 97.88 133 THR A O 1
ATOM 1109 N N . LEU A 1 134 ? -41.216 -3.834 49.851 1.00 97.69 134 LEU A N 1
ATOM 1110 C CA . LEU A 1 134 ? -41.989 -2.718 50.400 1.00 97.69 134 LEU A CA 1
ATOM 1111 C C . LEU A 1 134 ? -43.491 -3.008 50.397 1.00 97.69 134 LEU A C 1
ATOM 1113 O O . LEU A 1 134 ? -44.162 -2.705 51.379 1.00 97.69 134 LEU A O 1
ATOM 1117 N N . GLU A 1 135 ? -44.014 -3.607 49.332 1.00 97.56 135 GLU A N 1
ATOM 1118 C CA . GLU A 1 135 ? -45.414 -4.026 49.233 1.00 97.56 135 GLU A CA 1
ATOM 1119 C C . GLU A 1 135 ? -45.757 -5.057 50.303 1.00 97.56 135 GLU A C 1
ATOM 1121 O O . GLU A 1 135 ? -46.700 -4.845 51.063 1.00 97.56 135 GLU A O 1
ATOM 1126 N N . ARG A 1 136 ? -44.927 -6.096 50.469 1.00 96.81 136 ARG A N 1
ATOM 1127 C CA . ARG A 1 136 ? -45.089 -7.077 51.553 1.00 96.81 136 ARG A CA 1
ATOM 1128 C C . ARG A 1 136 ? -45.145 -6.407 52.929 1.00 96.81 136 ARG A C 1
ATOM 1130 O O . ARG A 1 136 ? -45.993 -6.764 53.745 1.00 96.81 136 ARG A O 1
ATOM 1137 N N . LEU A 1 137 ? -44.261 -5.443 53.198 1.00 95.44 137 LEU A N 1
ATOM 1138 C CA . LEU A 1 137 ? -44.238 -4.703 54.465 1.00 95.44 137 LEU A CA 1
ATOM 1139 C C . LEU A 1 137 ? -45.476 -3.813 54.651 1.00 95.44 137 LEU A C 1
ATOM 1141 O O . LEU A 1 137 ? -46.008 -3.751 55.760 1.00 95.44 137 LEU A O 1
ATOM 1145 N N . LYS A 1 138 ? -45.951 -3.145 53.591 1.00 95.25 138 LYS A N 1
ATOM 1146 C CA . LYS A 1 138 ? -47.195 -2.357 53.618 1.00 95.25 138 LYS A CA 1
ATOM 1147 C C . LYS A 1 138 ? -48.392 -3.246 53.944 1.00 95.25 138 LYS A C 1
ATOM 1149 O O . LYS A 1 138 ? -49.109 -2.942 54.890 1.00 95.25 138 LYS A O 1
ATOM 1154 N N . SER A 1 139 ? -48.543 -4.371 53.244 1.00 93.56 139 SER A N 1
ATOM 1155 C CA . SER A 1 139 ? -49.624 -5.330 53.497 1.00 93.56 139 SER A CA 1
ATOM 1156 C C . SER A 1 139 ? -49.549 -5.936 54.899 1.00 93.56 139 SER A C 1
ATOM 1158 O O . SER A 1 139 ? -50.580 -6.156 55.525 1.00 93.56 139 SER A O 1
ATOM 1160 N N . PHE A 1 140 ? -48.345 -6.197 55.420 1.00 92.81 140 PHE A N 1
ATOM 1161 C CA . PHE A 1 140 ? -48.178 -6.649 56.803 1.00 92.81 140 PHE A CA 1
ATOM 1162 C C . PHE A 1 140 ? -48.649 -5.585 57.803 1.00 92.81 140 PHE A C 1
ATOM 1164 O O . PHE A 1 140 ? -49.412 -5.897 58.709 1.00 92.81 140 PHE A O 1
ATOM 1171 N N . LYS A 1 141 ? -48.249 -4.321 57.616 1.00 88.81 141 LYS A N 1
ATOM 1172 C CA . LYS A 1 141 ? -48.701 -3.206 58.464 1.00 88.81 141 LYS A CA 1
ATOM 1173 C C . LYS A 1 141 ? -50.211 -2.975 58.408 1.00 88.81 141 LYS A C 1
ATOM 1175 O O . LYS A 1 141 ? -50.792 -2.646 59.433 1.00 88.81 141 LYS A O 1
ATOM 1180 N N . GLU A 1 142 ? -50.827 -3.123 57.239 1.00 89.25 142 GLU A N 1
ATOM 1181 C CA . GLU A 1 142 ? -52.277 -2.983 57.061 1.00 89.25 142 GLU A CA 1
ATOM 1182 C C . GLU A 1 142 ? -53.047 -4.088 57.798 1.00 89.25 142 GLU A C 1
ATOM 1184 O O . GLU A 1 142 ? -54.034 -3.817 58.474 1.00 89.25 142 GLU A O 1
ATOM 1189 N N . LYS A 1 143 ? -52.556 -5.332 57.723 1.00 87.69 143 LYS A N 1
ATOM 1190 C CA . LYS A 1 143 ? -53.184 -6.501 58.359 1.00 87.69 143 LYS A CA 1
ATOM 1191 C C . LYS A 1 143 ? -52.878 -6.633 59.854 1.00 87.69 143 LYS A C 1
ATOM 1193 O O . LYS A 1 143 ? -53.608 -7.320 60.561 1.00 87.69 143 LYS A O 1
ATOM 1198 N N . CYS A 1 144 ? -51.809 -6.004 60.340 1.00 73.44 144 CYS A N 1
ATOM 1199 C CA . CYS A 1 144 ? -51.419 -5.996 61.748 1.00 73.44 144 CYS A CA 1
ATOM 1200 C C . CYS A 1 144 ? -51.572 -4.581 62.335 1.00 73.44 144 CYS A C 1
ATOM 1202 O O . CYS A 1 144 ? -50.594 -3.824 62.371 1.00 73.44 144 CYS A O 1
ATOM 1204 N N . PRO A 1 145 ? -52.768 -4.202 62.821 1.00 65.69 145 PRO A N 1
ATOM 1205 C CA . PRO A 1 145 ? -52.994 -2.879 63.388 1.00 65.69 145 PRO A CA 1
ATOM 1206 C C . PRO A 1 145 ? -52.228 -2.727 64.710 1.00 65.69 145 PRO A C 1
ATOM 1208 O O . PRO A 1 145 ? -52.627 -3.280 65.723 1.00 65.69 145 PRO A O 1
ATOM 1211 N N . ALA A 1 146 ? -51.103 -2.003 64.673 1.00 59.28 146 ALA A N 1
ATOM 1212 C CA . ALA A 1 146 ? -50.348 -1.368 65.772 1.00 59.28 146 ALA A CA 1
ATOM 1213 C C . ALA A 1 146 ? -50.028 -2.147 67.083 1.00 59.28 146 ALA A C 1
ATOM 1215 O O . ALA A 1 146 ? -49.320 -1.600 67.926 1.00 59.28 146 ALA A O 1
ATOM 1216 N N . GLN A 1 147 ? -50.460 -3.397 67.278 1.00 58.66 147 GLN A N 1
ATOM 1217 C CA . GLN A 1 147 ? -50.424 -4.087 68.580 1.00 58.66 147 GLN A CA 1
ATOM 1218 C C . GLN A 1 147 ? -49.245 -5.048 68.796 1.00 58.66 147 GLN A C 1
ATOM 1220 O O . GLN A 1 147 ? -48.969 -5.425 69.931 1.00 58.66 147 GLN A O 1
ATOM 1225 N N . LEU A 1 148 ? -48.482 -5.398 67.757 1.00 61.12 148 LEU A N 1
ATOM 1226 C CA . LEU A 1 148 ? -47.314 -6.285 67.865 1.00 61.12 148 LEU A CA 1
ATOM 1227 C C . LEU A 1 148 ? -46.018 -5.488 68.104 1.00 61.12 148 LEU A C 1
ATOM 1229 O O . LEU A 1 148 ? -45.082 -5.513 67.307 1.00 61.12 148 LEU A O 1
ATOM 1233 N N . VAL A 1 149 ? -45.947 -4.757 69.219 1.00 58.47 149 VAL A N 1
ATOM 1234 C CA . VAL A 1 149 ? -44.670 -4.232 69.728 1.00 58.47 149 VAL A CA 1
ATOM 1235 C C . VAL A 1 149 ? -43.967 -5.365 70.474 1.00 58.47 149 VAL A C 1
ATOM 1237 O O . VAL A 1 149 ? -44.065 -5.485 71.694 1.00 58.47 149 VAL A O 1
ATOM 1240 N N . LEU A 1 150 ? -43.243 -6.216 69.743 1.00 62.81 150 LEU A N 1
ATOM 1241 C CA . LEU A 1 150 ? -42.210 -7.052 70.354 1.00 62.81 150 LEU A CA 1
ATOM 1242 C C . LEU A 1 150 ? -41.145 -6.102 70.910 1.00 62.81 150 LEU A C 1
ATOM 1244 O O . LEU A 1 150 ? -40.361 -5.524 70.158 1.00 62.81 150 LEU A O 1
ATOM 1248 N N . LYS A 1 151 ? -41.156 -5.884 72.229 1.00 57.84 151 LYS A N 1
ATOM 1249 C CA . LYS A 1 151 ? -40.126 -5.116 72.931 1.00 57.84 151 LYS A CA 1
ATOM 1250 C C . LYS A 1 151 ? -38.790 -5.844 72.810 1.00 57.84 151 LYS A C 1
ATOM 1252 O O . LYS A 1 151 ? -38.422 -6.636 73.669 1.00 57.84 151 LYS A O 1
ATOM 1257 N N . THR A 1 152 ? -38.041 -5.569 71.750 1.00 64.75 152 THR A N 1
ATOM 1258 C CA . THR A 1 152 ? -36.629 -5.932 71.705 1.00 64.75 152 THR A CA 1
ATOM 1259 C C . THR A 1 152 ? -35.895 -4.995 72.655 1.00 64.75 152 THR A C 1
ATOM 1261 O O . THR A 1 152 ? -35.916 -3.776 72.467 1.00 64.75 152 THR A O 1
ATOM 1264 N N . SER A 1 153 ? -35.299 -5.557 73.706 1.00 57.31 153 SER A N 1
ATOM 1265 C CA . SER A 1 153 ? -34.452 -4.836 74.656 1.00 57.31 153 SER A CA 1
ATOM 1266 C C . SER A 1 153 ? -33.430 -3.977 73.902 1.00 57.31 153 SER A C 1
ATOM 1268 O O . SER A 1 153 ? -32.614 -4.484 73.134 1.00 57.31 153 SER A O 1
ATOM 1270 N N . ARG A 1 154 ? -33.519 -2.656 74.072 1.00 55.97 154 ARG A N 1
ATOM 1271 C CA . ARG A 1 154 ? -32.607 -1.676 73.477 1.00 55.97 154 ARG A CA 1
ATOM 1272 C C . ARG A 1 154 ? -31.266 -1.795 74.197 1.00 55.97 154 ARG A C 1
ATOM 1274 O O . ARG A 1 154 ? -31.099 -1.219 75.269 1.00 55.97 154 ARG A O 1
ATOM 1281 N N . SER A 1 155 ? -30.311 -2.518 73.620 1.00 62.38 155 SER A N 1
ATOM 1282 C CA . SER A 1 155 ? -28.930 -2.502 74.103 1.00 62.38 155 SER A CA 1
ATOM 1283 C C . SER A 1 155 ? -28.364 -1.085 73.953 1.00 62.38 155 SER A C 1
ATOM 1285 O O . SER A 1 155 ? -28.202 -0.572 72.844 1.00 62.38 155 SER A O 1
ATOM 1287 N N . GLN A 1 156 ? -28.134 -0.441 75.094 1.00 60.72 156 GLN A N 1
ATOM 1288 C CA . GLN A 1 156 ? -27.449 0.841 75.254 1.00 60.72 156 GLN A CA 1
ATOM 1289 C C . GLN A 1 156 ? -26.057 0.809 74.591 1.00 60.72 156 GLN A C 1
ATOM 1291 O O . GLN A 1 156 ? -25.291 -0.114 74.865 1.00 60.72 156 GLN A O 1
ATOM 1296 N N . PRO A 1 157 ? -25.681 1.802 73.765 1.00 54.16 157 PRO A N 1
ATOM 1297 C CA . PRO A 1 157 ? -24.295 1.958 73.345 1.00 54.16 157 PRO A CA 1
ATOM 1298 C C . PRO A 1 157 ? -23.471 2.501 74.523 1.00 54.16 157 PRO A C 1
ATOM 1300 O O . PRO A 1 157 ? -23.613 3.659 74.913 1.00 54.16 157 PRO A O 1
ATOM 1303 N N . VAL A 1 158 ? -22.608 1.658 75.098 1.00 45.75 158 VAL A N 1
ATOM 1304 C CA . VAL A 1 158 ? -21.596 2.074 76.081 1.00 45.75 158 VAL A CA 1
ATOM 1305 C C . VAL A 1 158 ? -20.555 2.937 75.369 1.00 45.75 158 VAL A C 1
ATOM 1307 O O . VAL A 1 158 ? -19.683 2.445 74.659 1.00 45.75 158 VAL A O 1
ATOM 1310 N N . ASN A 1 159 ? -20.651 4.249 75.568 1.00 53.88 159 ASN A N 1
ATOM 1311 C CA . ASN A 1 159 ? -19.553 5.179 75.337 1.00 53.88 159 ASN A CA 1
ATOM 1312 C C . ASN A 1 159 ? -18.616 5.130 76.551 1.00 53.88 159 ASN A C 1
ATOM 1314 O O . ASN A 1 159 ? -18.869 5.799 77.550 1.00 53.88 159 ASN A O 1
ATOM 1318 N N . SER A 1 160 ? -17.516 4.380 76.473 1.00 48.25 160 SER A N 1
ATOM 1319 C CA . SER A 1 160 ? -16.420 4.475 77.445 1.00 48.25 160 SER A CA 1
ATOM 1320 C C . SER A 1 160 ? -15.305 5.361 76.889 1.00 48.25 160 SER A C 1
ATOM 1322 O O . SER A 1 160 ? -14.351 4.888 76.272 1.00 48.25 160 SER A O 1
ATOM 1324 N N . LYS A 1 161 ? -15.424 6.672 77.115 1.00 47.38 161 LYS A N 1
ATOM 1325 C CA . LYS A 1 161 ? -14.262 7.563 77.182 1.00 47.38 161 LYS A CA 1
ATOM 1326 C C . LYS A 1 161 ? -13.966 7.822 78.653 1.00 47.38 161 LYS A C 1
ATOM 1328 O O . LYS A 1 161 ? -14.678 8.601 79.273 1.00 47.38 161 LYS A O 1
ATOM 1333 N N . GLN A 1 162 ? -12.901 7.228 79.181 1.00 47.50 162 GLN A N 1
ATOM 1334 C CA . GLN A 1 162 ? -12.144 7.832 80.274 1.00 47.50 162 GLN A CA 1
ATOM 1335 C C . GLN A 1 162 ? -10.700 7.329 80.259 1.00 47.50 162 GLN A C 1
ATOM 1337 O O . GLN A 1 162 ? -10.423 6.133 80.267 1.00 47.50 162 GLN A O 1
ATOM 1342 N N . ALA A 1 163 ? -9.799 8.302 80.171 1.00 43.78 163 ALA A N 1
ATOM 1343 C CA . ALA A 1 163 ? -8.368 8.174 80.356 1.00 43.78 163 ALA A CA 1
ATOM 1344 C C . ALA A 1 163 ? -8.046 7.860 81.826 1.00 43.78 163 ALA A C 1
ATOM 1346 O O . ALA A 1 163 ? -8.729 8.348 82.723 1.00 43.78 163 ALA A O 1
ATOM 1347 N N . GLY A 1 164 ? -6.976 7.103 82.075 1.00 36.81 164 GLY A N 1
ATOM 1348 C CA . GLY A 1 164 ? -6.528 6.818 83.438 1.00 36.81 164 GLY A CA 1
ATOM 1349 C C . GLY A 1 164 ? -5.327 5.881 83.502 1.00 36.81 164 GLY A C 1
ATOM 1350 O O . GLY A 1 164 ? -5.477 4.674 83.611 1.00 36.81 164 GLY A O 1
ATOM 1351 N N . SER A 1 165 ? -4.143 6.483 83.422 1.00 45.38 165 SER A N 1
ATOM 1352 C CA . SER A 1 165 ? -2.807 5.964 83.744 1.00 45.38 165 SER A CA 1
ATOM 1353 C C . SER A 1 165 ? -2.733 4.862 84.819 1.00 45.38 165 SER A C 1
ATOM 1355 O O . SER A 1 165 ? -3.232 5.053 85.928 1.00 45.38 165 SER A O 1
ATOM 1357 N N . ARG A 1 166 ? -1.975 3.785 84.543 1.00 39.19 166 ARG A N 1
ATOM 1358 C CA . ARG A 1 166 ? -1.136 3.076 85.535 1.00 39.19 166 ARG A CA 1
ATOM 1359 C C . ARG A 1 166 ? -0.048 2.222 84.854 1.00 39.19 166 ARG A C 1
ATOM 1361 O O . ARG A 1 166 ? -0.343 1.298 84.107 1.00 39.19 166 ARG A O 1
ATOM 1368 N N . ARG A 1 167 ? 1.215 2.568 85.130 1.00 47.81 167 ARG A N 1
ATOM 1369 C CA . ARG A 1 167 ? 2.476 1.864 84.788 1.00 47.81 167 ARG A CA 1
ATOM 1370 C C . ARG A 1 167 ? 2.692 0.663 85.739 1.00 47.81 167 ARG A C 1
ATOM 1372 O O . ARG A 1 167 ? 2.194 0.744 86.863 1.00 47.81 167 ARG A O 1
ATOM 1379 N N . PRO A 1 168 ? 3.417 -0.415 85.357 1.00 44.50 168 PRO A N 1
ATOM 1380 C CA . PRO A 1 168 ? 4.801 -0.658 85.843 1.00 44.50 168 PRO A CA 1
ATOM 1381 C C . PRO A 1 168 ? 5.670 -1.473 84.823 1.00 44.50 168 PRO A C 1
ATOM 1383 O O . PRO A 1 168 ? 5.349 -1.449 83.639 1.00 44.50 168 PRO A O 1
ATOM 1386 N N . PRO A 1 169 ? 6.794 -2.121 85.210 1.00 47.69 169 PRO A N 1
ATOM 1387 C CA . PRO A 1 169 ? 8.173 -1.623 85.199 1.00 47.69 169 PRO A CA 1
ATOM 1388 C C . PRO A 1 169 ? 9.056 -2.176 84.048 1.00 47.69 169 PRO A C 1
ATOM 1390 O O . PRO A 1 169 ? 8.648 -3.027 83.267 1.00 47.69 169 PRO A O 1
ATOM 1393 N N . ALA A 1 170 ? 10.282 -1.652 83.950 1.00 45.06 170 ALA A N 1
ATOM 1394 C CA . ALA A 1 170 ? 11.276 -1.932 82.911 1.00 45.06 170 ALA A CA 1
ATOM 1395 C C . ALA A 1 170 ? 12.243 -3.083 83.268 1.00 45.06 170 ALA A C 1
ATOM 1397 O O . ALA A 1 170 ? 12.643 -3.200 84.424 1.00 45.06 170 ALA A O 1
ATOM 1398 N N . VAL A 1 171 ? 12.692 -3.838 82.253 1.00 41.06 171 VAL A N 1
ATOM 1399 C CA . VAL A 1 171 ? 13.937 -4.644 82.237 1.00 41.06 171 VAL A CA 1
ATOM 1400 C C . VAL A 1 171 ? 14.446 -4.779 80.778 1.00 41.06 171 VAL A C 1
ATOM 1402 O O . VAL A 1 171 ? 13.610 -4.807 79.873 1.00 41.06 171 VAL A O 1
ATOM 1405 N N . PRO A 1 172 ? 15.772 -4.807 80.508 1.00 54.47 172 PRO A N 1
ATOM 1406 C CA . PRO A 1 172 ? 16.353 -4.583 79.172 1.00 54.47 172 PRO A CA 1
ATOM 1407 C C . PRO A 1 172 ? 16.787 -5.883 78.454 1.00 54.47 172 PRO A C 1
ATOM 1409 O O . PRO A 1 172 ? 17.064 -6.870 79.135 1.00 54.47 172 PRO A O 1
ATOM 1412 N N . PRO A 1 173 ? 16.966 -5.897 77.113 1.00 44.25 173 PRO A N 1
ATOM 1413 C CA . PRO A 1 173 ? 17.633 -7.005 76.429 1.00 44.25 173 PRO A CA 1
ATOM 1414 C C . PRO A 1 173 ? 19.061 -6.657 75.959 1.00 44.25 173 PRO A C 1
ATOM 1416 O O . PRO A 1 173 ? 19.311 -5.585 75.407 1.00 44.25 173 PRO A O 1
ATOM 1419 N N . GLN A 1 174 ? 19.986 -7.605 76.154 1.00 41.06 174 GLN A N 1
ATOM 1420 C CA . GLN A 1 174 ? 21.333 -7.642 75.565 1.00 41.06 174 GLN A CA 1
ATOM 1421 C C . GLN A 1 174 ? 21.386 -8.503 74.275 1.00 41.06 174 GLN A C 1
ATOM 1423 O O . GLN A 1 174 ? 20.519 -9.342 74.048 1.00 41.06 174 GLN A O 1
ATOM 1428 N N . ALA A 1 175 ? 22.430 -8.236 73.469 1.00 44.28 175 ALA A N 1
ATOM 1429 C CA . ALA A 1 175 ? 22.924 -8.803 72.188 1.00 44.28 175 ALA A CA 1
ATOM 1430 C C . ALA A 1 175 ? 22.833 -10.340 72.001 1.00 44.28 175 ALA A C 1
ATOM 1432 O O . ALA A 1 175 ? 22.813 -11.054 72.993 1.00 44.28 175 ALA A O 1
ATOM 1433 N N . GLY A 1 176 ? 22.865 -10.993 70.822 1.00 34.56 176 GLY A N 1
ATOM 1434 C CA . GLY A 1 176 ? 23.148 -10.787 69.370 1.00 34.56 176 GLY A CA 1
ATOM 1435 C C . GLY A 1 176 ? 23.161 -12.220 68.721 1.00 34.56 176 GLY A C 1
ATOM 1436 O O . GLY A 1 176 ? 22.724 -13.133 69.420 1.00 34.56 176 GLY A O 1
ATOM 1437 N N . PRO A 1 177 ? 23.708 -12.562 67.517 1.00 53.84 177 PRO A N 1
ATOM 1438 C CA . PRO A 1 177 ? 24.141 -11.796 66.337 1.00 53.84 177 PRO A CA 1
ATOM 1439 C C . PRO A 1 177 ? 23.667 -12.502 64.987 1.00 53.84 177 PRO A C 1
ATOM 1441 O O . PRO A 1 177 ? 22.581 -13.076 65.000 1.00 53.84 177 PRO A O 1
ATOM 1444 N N . PRO A 1 178 ? 24.330 -12.456 63.790 1.00 58.78 178 PRO A N 1
ATOM 1445 C CA . PRO A 1 178 ? 23.657 -12.130 62.509 1.00 58.78 178 PRO A CA 1
ATOM 1446 C C . PRO A 1 178 ? 23.751 -13.206 61.388 1.00 58.78 178 PRO A C 1
ATOM 1448 O O . PRO A 1 178 ? 24.587 -14.103 61.465 1.00 58.78 178 PRO A O 1
ATOM 1451 N N . ARG A 1 179 ? 22.998 -13.069 60.269 1.00 38.41 179 ARG A N 1
ATOM 1452 C CA . ARG A 1 179 ? 23.422 -13.550 58.919 1.00 38.41 179 ARG A CA 1
ATOM 1453 C C . ARG A 1 179 ? 22.509 -13.155 57.727 1.00 38.41 179 ARG A C 1
ATOM 1455 O O . ARG A 1 179 ? 21.392 -13.628 57.609 1.00 38.41 179 ARG A O 1
ATOM 1462 N N . LYS A 1 180 ? 23.115 -12.367 56.819 1.00 39.09 180 LYS A N 1
ATOM 1463 C CA . LYS A 1 180 ? 23.188 -12.421 55.330 1.00 39.09 180 LYS A CA 1
ATOM 1464 C C . LYS A 1 180 ? 21.925 -12.396 54.431 1.00 39.09 180 LYS A C 1
ATOM 1466 O O . LYS A 1 180 ? 21.175 -13.359 54.374 1.00 39.09 180 LYS A O 1
ATOM 1471 N N . GLY A 1 181 ? 21.881 -11.390 53.539 1.00 32.12 181 GLY A N 1
ATOM 1472 C CA . GLY A 1 181 ? 21.188 -11.399 52.232 1.00 32.12 181 GLY A CA 1
ATOM 1473 C C . GLY A 1 181 ? 21.190 -10.009 51.546 1.00 32.12 181 GLY A C 1
ATOM 1474 O O . GLY A 1 181 ? 20.803 -9.062 52.224 1.00 32.12 181 GLY A O 1
ATOM 1475 N N . PRO A 1 182 ? 21.659 -9.815 50.285 1.00 50.91 182 PRO A N 1
ATOM 1476 C CA . PRO A 1 182 ? 22.180 -8.512 49.845 1.00 50.91 182 PRO A CA 1
ATOM 1477 C C . PRO A 1 182 ? 21.340 -7.700 48.827 1.00 50.91 182 PRO A C 1
ATOM 1479 O O . PRO A 1 182 ? 20.662 -8.244 47.964 1.00 50.91 182 PRO A O 1
ATOM 1482 N N . ALA A 1 183 ? 21.558 -6.379 48.908 1.00 35.69 183 ALA A N 1
ATOM 1483 C CA . ALA A 1 183 ? 21.847 -5.398 47.845 1.00 35.69 183 ALA A CA 1
ATOM 1484 C C . ALA A 1 183 ? 20.807 -5.057 46.751 1.00 35.69 183 ALA A C 1
ATOM 1486 O O . ALA A 1 183 ? 20.718 -5.703 45.710 1.00 35.69 183 ALA A O 1
ATOM 1487 N N . ALA A 1 184 ? 20.194 -3.877 46.909 1.00 41.19 184 ALA A N 1
ATOM 1488 C CA . ALA A 1 184 ? 19.647 -3.064 45.824 1.00 41.19 184 ALA A CA 1
ATOM 1489 C C . ALA A 1 184 ? 20.755 -2.182 45.214 1.00 41.19 184 ALA A C 1
ATOM 1491 O O . ALA A 1 184 ? 21.445 -1.457 45.932 1.00 41.19 184 ALA A O 1
ATOM 1492 N N . LYS A 1 185 ? 20.928 -2.234 43.887 1.00 41.53 185 LYS A N 1
ATOM 1493 C CA . LYS A 1 185 ? 21.828 -1.345 43.137 1.00 41.53 185 LYS A CA 1
ATOM 1494 C C . LYS A 1 185 ? 21.036 -0.192 42.517 1.00 41.53 185 LYS A C 1
ATOM 1496 O O . LYS A 1 185 ? 20.142 -0.411 41.707 1.00 41.53 185 LYS A O 1
ATOM 1501 N N . GLN A 1 186 ? 21.426 1.029 42.881 1.00 39.94 186 GLN A N 1
ATOM 1502 C CA . GLN A 1 186 ? 21.173 2.265 42.139 1.00 39.94 186 GLN A CA 1
ATOM 1503 C C . GLN A 1 186 ? 21.689 2.139 40.698 1.00 39.94 186 GLN A C 1
ATOM 1505 O O . GLN A 1 186 ? 22.832 1.730 40.486 1.00 39.94 186 GLN A O 1
ATOM 1510 N N . SER A 1 187 ? 20.885 2.568 39.724 1.00 37.97 187 SER A N 1
ATOM 1511 C CA . SER A 1 187 ? 21.351 2.865 38.368 1.00 37.97 187 SER A CA 1
ATOM 1512 C C . SER A 1 187 ? 21.085 4.332 38.037 1.00 37.97 187 SER A C 1
ATOM 1514 O O . SER A 1 187 ? 20.068 4.902 38.427 1.00 37.97 187 SER A O 1
ATOM 1516 N N . ARG A 1 188 ? 22.080 4.931 37.385 1.00 37.78 188 ARG A N 1
ATOM 1517 C CA . ARG A 1 188 ? 22.274 6.357 37.119 1.00 37.78 188 ARG A CA 1
ATOM 1518 C C . ARG A 1 188 ? 21.245 6.911 36.132 1.00 37.78 188 ARG A C 1
ATOM 1520 O O . ARG A 1 188 ? 20.949 6.289 35.118 1.00 37.78 188 ARG A O 1
ATOM 1527 N N . ASN A 1 189 ? 20.794 8.131 36.419 1.00 38.69 189 ASN A N 1
ATOM 1528 C CA . ASN A 1 189 ? 20.073 9.003 35.497 1.00 38.69 189 ASN A CA 1
ATOM 1529 C C . ASN A 1 189 ? 20.942 9.347 34.279 1.00 38.69 189 ASN A C 1
ATOM 1531 O O . ASN A 1 189 ? 22.074 9.805 34.437 1.00 38.69 189 ASN A O 1
ATOM 1535 N N . VAL A 1 190 ? 20.377 9.187 33.081 1.00 42.78 190 VAL A N 1
ATOM 1536 C CA . VAL A 1 190 ? 20.908 9.712 31.817 1.00 42.78 190 VAL A CA 1
ATOM 1537 C C . VAL A 1 190 ? 19.789 10.521 31.159 1.00 42.78 190 VAL A C 1
ATOM 1539 O O . VAL A 1 190 ? 18.696 10.008 30.928 1.00 42.78 190 VAL A O 1
ATOM 1542 N N . HIS A 1 191 ? 20.049 11.805 30.912 1.00 44.00 191 HIS A N 1
ATOM 1543 C CA . HIS A 1 191 ? 19.154 12.727 30.209 1.00 44.00 191 HIS A CA 1
ATOM 1544 C C . HIS A 1 191 ? 19.020 12.354 28.721 1.00 44.00 191 HIS A C 1
ATOM 1546 O O . HIS A 1 191 ? 20.046 12.126 28.078 1.00 44.00 191 HIS A O 1
ATOM 1552 N N . PRO A 1 192 ? 17.814 12.400 28.123 1.00 42.00 192 PRO A N 1
ATOM 1553 C CA . PRO A 1 192 ? 17.664 12.410 26.673 1.00 42.00 192 PRO A CA 1
ATOM 1554 C C . PRO A 1 192 ? 17.680 13.841 26.120 1.00 42.00 192 PRO A C 1
ATOM 1556 O O . PRO A 1 192 ? 16.880 14.698 26.501 1.00 42.00 192 PRO A O 1
ATOM 1559 N N . THR A 1 193 ? 18.599 14.062 25.187 1.00 38.25 193 THR A N 1
ATOM 1560 C CA . THR A 1 193 ? 18.764 15.241 24.332 1.00 38.25 193 THR A CA 1
ATOM 1561 C C . THR A 1 193 ? 17.512 15.512 23.489 1.00 38.25 193 THR A C 1
ATOM 1563 O O . THR A 1 193 ? 17.007 14.623 22.805 1.00 38.25 193 THR A O 1
ATOM 1566 N N . GLN A 1 194 ? 17.030 16.761 23.503 1.00 44.41 194 GLN A N 1
ATOM 1567 C CA . GLN A 1 194 ? 15.988 17.254 22.600 1.00 44.41 194 GLN A CA 1
ATOM 1568 C C . GLN A 1 194 ? 16.485 17.271 21.148 1.00 44.41 194 GLN A C 1
ATOM 1570 O O . GLN A 1 194 ? 17.427 17.991 20.820 1.00 44.41 194 GLN A O 1
ATOM 1575 N N . VAL A 1 195 ? 15.790 16.561 20.260 1.00 36.38 195 VAL A N 1
ATOM 1576 C CA . VAL A 1 195 ? 15.899 16.760 18.810 1.00 36.38 195 VAL A CA 1
ATOM 1577 C C . VAL 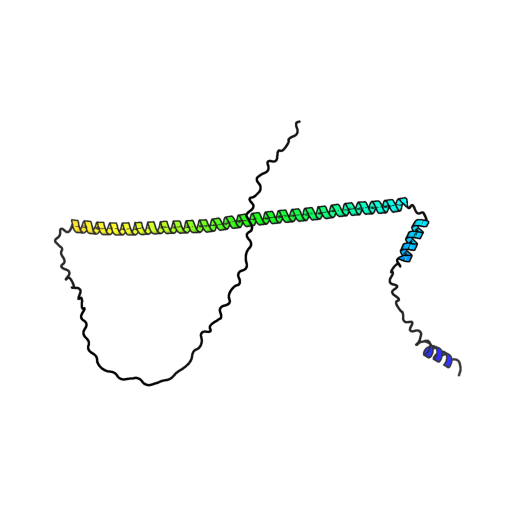A 1 195 ? 14.680 17.554 18.345 1.00 36.38 195 VAL A C 1
ATOM 1579 O O . VAL A 1 195 ? 13.536 17.131 18.499 1.00 36.38 195 VAL A O 1
ATOM 1582 N N . ARG A 1 196 ? 14.952 18.750 17.814 1.00 40.94 196 ARG A N 1
ATOM 1583 C CA . ARG A 1 196 ? 13.984 19.682 17.225 1.00 40.94 196 ARG A CA 1
ATOM 1584 C C . ARG A 1 196 ? 13.374 19.045 15.975 1.00 40.94 196 ARG A C 1
ATOM 1586 O O . ARG A 1 196 ? 14.101 18.764 15.028 1.00 40.94 196 ARG A O 1
ATOM 1593 N N . THR A 1 197 ? 12.056 18.881 15.936 1.00 37.12 197 THR A N 1
ATOM 1594 C CA . THR A 1 197 ? 11.334 18.596 14.691 1.00 37.12 197 THR A CA 1
ATOM 1595 C C . THR A 1 197 ? 10.835 19.905 14.086 1.00 37.12 197 THR A C 1
ATOM 1597 O O . THR A 1 197 ? 10.156 20.718 14.716 1.00 37.12 197 THR A O 1
ATOM 1600 N N . SER A 1 198 ? 11.250 20.150 12.850 1.00 45.25 198 SER A N 1
ATOM 1601 C CA . SER A 1 198 ? 10.838 21.271 12.018 1.00 45.25 198 SER A CA 1
ATOM 1602 C C . SER A 1 198 ? 9.381 21.101 11.571 1.00 45.25 198 SER A C 1
ATOM 1604 O O . SER A 1 198 ? 8.978 20.064 11.050 1.00 45.25 198 SER A O 1
ATOM 1606 N N . LYS A 1 199 ? 8.592 22.162 11.775 1.00 42.97 199 LYS A N 1
ATOM 1607 C CA . LYS A 1 199 ? 7.241 22.367 11.234 1.00 42.97 199 LYS A CA 1
ATOM 1608 C C . LYS A 1 199 ? 7.240 22.190 9.712 1.00 42.97 199 LYS A C 1
ATOM 1610 O O . LYS A 1 199 ? 7.887 22.966 9.015 1.00 42.97 199 LYS A O 1
ATOM 1615 N N . THR A 1 200 ? 6.432 21.270 9.192 1.00 42.03 200 THR A N 1
ATOM 1616 C CA . THR A 1 200 ? 5.969 21.306 7.799 1.00 42.03 200 THR A CA 1
ATOM 1617 C C . THR A 1 200 ? 4.485 21.658 7.777 1.00 42.03 200 THR A C 1
ATOM 1619 O O . THR A 1 200 ? 3.653 21.046 8.443 1.00 42.03 200 THR A O 1
ATOM 1622 N N . ALA A 1 201 ? 4.176 22.740 7.065 1.00 46.62 201 ALA A N 1
ATOM 1623 C CA . ALA A 1 201 ? 2.833 23.254 6.877 1.00 46.62 201 ALA A CA 1
ATOM 1624 C C . ALA A 1 201 ? 2.037 22.331 5.941 1.00 46.62 201 ALA A C 1
ATOM 1626 O O . ALA A 1 201 ? 2.500 21.974 4.859 1.00 46.62 201 ALA A O 1
ATOM 1627 N N . SER A 1 202 ? 0.824 21.974 6.362 1.00 43.59 202 SER A N 1
ATOM 1628 C CA . SER A 1 202 ? -0.164 21.253 5.558 1.00 43.59 202 SER A CA 1
ATOM 1629 C C . SER A 1 202 ? -0.495 22.037 4.280 1.00 43.59 202 SER A C 1
ATOM 1631 O O . SER A 1 202 ? -1.022 23.150 4.347 1.00 43.59 202 SER A O 1
ATOM 1633 N N . ARG A 1 203 ? -0.180 21.473 3.106 1.00 55.31 203 ARG A N 1
ATOM 1634 C CA . ARG A 1 203 ? -0.680 21.961 1.811 1.00 55.31 203 ARG A CA 1
ATOM 1635 C C . ARG A 1 203 ? -1.984 21.226 1.499 1.00 55.31 203 ARG A C 1
ATOM 1637 O O . ARG A 1 203 ? -2.008 20.000 1.456 1.00 55.31 203 ARG A O 1
ATOM 1644 N N . LYS A 1 204 ? -3.060 21.991 1.295 1.00 61.19 204 LYS A N 1
ATOM 1645 C CA . LYS A 1 204 ? -4.364 21.497 0.824 1.00 61.19 204 LYS A CA 1
ATOM 1646 C C . LYS A 1 204 ? -4.222 20.826 -0.558 1.00 61.19 204 LYS A C 1
ATOM 1648 O O . LYS A 1 204 ? -3.377 21.272 -1.339 1.00 61.19 204 LYS A O 1
ATOM 1653 N N . PRO A 1 205 ? -5.035 19.805 -0.883 1.00 61.38 205 PRO A N 1
ATOM 1654 C CA . PRO A 1 205 ? -5.029 19.200 -2.213 1.00 61.38 205 PRO A CA 1
ATOM 1655 C C . PRO A 1 205 ? -5.558 20.193 -3.269 1.00 61.38 205 PRO A C 1
ATOM 1657 O O . PRO A 1 205 ? -6.436 21.000 -2.946 1.00 61.38 205 PRO A O 1
ATOM 1660 N N . PRO A 1 206 ? -5.038 20.170 -4.511 1.00 63.53 206 PRO A N 1
ATOM 1661 C CA . PRO A 1 206 ? -5.577 20.981 -5.596 1.00 63.53 206 PRO A CA 1
ATOM 1662 C C . PRO A 1 206 ? -6.971 20.473 -5.991 1.00 63.53 206 PRO A C 1
ATOM 1664 O O . PRO A 1 206 ? -7.209 19.267 -6.029 1.00 63.53 206 PRO A O 1
ATOM 1667 N N . GLY A 1 207 ? -7.889 21.414 -6.226 1.00 57.78 207 GLY A N 1
ATOM 1668 C CA . GLY A 1 207 ? -9.266 21.142 -6.630 1.00 57.78 207 GLY A CA 1
ATOM 1669 C C . GLY A 1 207 ? -9.369 20.478 -8.003 1.00 57.78 207 GLY A C 1
ATOM 1670 O O . GLY A 1 207 ? -8.461 20.572 -8.827 1.00 57.78 207 GLY A O 1
ATOM 1671 N N . ASP A 1 208 ? -10.496 19.802 -8.199 1.00 64.25 208 ASP A N 1
ATOM 1672 C CA . ASP A 1 208 ? -10.865 19.051 -9.395 1.00 64.25 208 ASP A CA 1
ATOM 1673 C C . ASP A 1 208 ? -10.907 19.970 -10.630 1.00 64.25 208 ASP A C 1
ATOM 1675 O O . ASP A 1 208 ? -11.559 21.018 -10.614 1.00 64.25 208 ASP A O 1
ATOM 1679 N N . VAL A 1 209 ? -10.167 19.616 -11.684 1.00 68.00 209 VAL A N 1
ATOM 1680 C CA . VAL A 1 209 ? -10.099 20.395 -12.931 1.00 68.00 209 VAL A CA 1
ATOM 1681 C C . VAL A 1 209 ? -11.137 19.827 -13.902 1.00 68.00 209 VAL A C 1
ATOM 1683 O O . VAL A 1 209 ? -11.026 18.657 -14.268 1.00 68.00 209 VAL A O 1
ATOM 1686 N N . PRO A 1 210 ? -12.129 20.611 -14.361 1.00 65.06 210 PRO A N 1
ATOM 1687 C CA . PRO A 1 210 ? -13.153 20.102 -15.263 1.00 65.06 210 PRO A CA 1
ATOM 1688 C C . PRO A 1 210 ? -12.566 19.827 -16.654 1.00 65.06 210 PRO A C 1
ATOM 1690 O O . PRO A 1 210 ? -12.094 20.731 -17.342 1.00 65.06 210 PRO A O 1
ATOM 1693 N N . VAL A 1 211 ? -12.619 18.563 -17.076 1.00 61.38 211 VAL A N 1
ATOM 1694 C CA . VAL A 1 211 ? -12.246 18.123 -18.425 1.00 61.38 211 VAL A CA 1
ATOM 1695 C C . VAL A 1 211 ? -13.449 18.324 -19.351 1.00 61.38 211 VAL A C 1
ATOM 1697 O O . VAL A 1 211 ? -14.433 17.593 -19.260 1.00 61.38 211 VAL A O 1
ATOM 1700 N N . GLN A 1 212 ? -13.385 19.314 -20.245 1.00 67.38 212 GLN A N 1
ATOM 1701 C CA . GLN A 1 212 ? -14.344 19.442 -21.348 1.00 67.38 212 GLN A CA 1
ATOM 1702 C C . GLN A 1 212 ? -13.976 18.455 -22.458 1.00 67.38 212 GLN A C 1
ATOM 1704 O O . GLN A 1 212 ? -12.930 18.577 -23.094 1.00 67.38 212 GLN A O 1
ATOM 1709 N N . ILE A 1 213 ? -14.846 17.473 -22.685 1.00 67.62 213 ILE A N 1
ATOM 1710 C CA . ILE A 1 213 ? -14.744 16.542 -23.809 1.00 67.62 213 ILE A CA 1
ATOM 1711 C C . ILE A 1 213 ? -15.480 17.179 -24.988 1.00 67.62 213 ILE A C 1
ATOM 1713 O O . ILE A 1 213 ? -16.700 17.330 -24.948 1.00 67.62 213 ILE A O 1
ATOM 1717 N N . PHE A 1 214 ? -14.746 17.558 -26.033 1.00 66.81 214 PHE A N 1
ATOM 1718 C CA . PHE A 1 214 ? -15.348 17.968 -27.299 1.00 66.81 214 PHE A CA 1
ATOM 1719 C C . PHE A 1 214 ? -15.711 16.728 -28.114 1.00 66.81 214 PHE A C 1
ATOM 1721 O O . PHE A 1 214 ? -14.849 15.912 -28.437 1.00 66.81 214 PHE A O 1
ATOM 1728 N N . VAL A 1 215 ? -16.994 16.602 -28.444 1.00 66.75 215 VAL A N 1
ATOM 1729 C CA . VAL A 1 215 ? -17.496 15.621 -29.410 1.00 66.75 215 VAL A CA 1
ATOM 1730 C C . VAL A 1 215 ? -17.607 16.324 -30.761 1.00 66.75 215 VAL A C 1
ATOM 1732 O O . VAL A 1 215 ? -18.208 17.394 -30.853 1.00 66.75 215 VAL A O 1
ATOM 1735 N N . SER A 1 216 ? -16.994 15.751 -31.797 1.00 59.50 216 SER A N 1
ATOM 1736 C CA . SER A 1 216 ? -17.054 16.286 -33.160 1.00 59.50 216 SER A CA 1
ATOM 1737 C C . SER A 1 216 ? -18.445 16.081 -33.775 1.00 59.50 216 SER A C 1
ATOM 1739 O O . SER A 1 216 ? -19.026 15.010 -33.587 1.00 59.50 216 SER A O 1
ATOM 1741 N N . PRO A 1 217 ? -18.982 17.074 -34.506 1.00 67.69 217 PRO A N 1
ATOM 1742 C CA . PRO A 1 217 ? -20.266 16.946 -35.176 1.00 67.69 217 PRO A CA 1
ATOM 1743 C C . PRO A 1 217 ? -20.135 16.071 -36.429 1.00 67.69 217 PRO A C 1
ATOM 1745 O O . PRO A 1 217 ? -19.079 16.028 -37.063 1.00 67.69 217 PRO A O 1
ATOM 1748 N N . HIS A 1 218 ? -21.219 15.356 -36.713 1.00 56.75 218 HIS A N 1
ATOM 1749 C CA . HIS A 1 218 ? -21.361 14.353 -37.764 1.00 56.75 218 HIS A CA 1
ATOM 1750 C C . HIS A 1 218 ? -21.687 14.970 -39.130 1.00 56.75 218 HIS A C 1
ATOM 1752 O O . HIS A 1 218 ? -22.299 16.063 -39.144 1.00 56.75 218 HIS A O 1
#

Organism: NCBI:txid129469

Sequence (218 aa):
VGEAGLHILLTEILVPSIEIQDEVIYYDTCENSEELEAMDRALESSGTSSSEMAQLRQKTQQLETKRGIICSRRAYLRNKKDQCEESWRLRIQQAQETTHYFQQHHNIQIKREKRKEDEKKKKAWIKEERQKTLERLKSFKEKCPAQLVLKTSRSQPVNSKQAGSRRPPAVPPQAGPPRKGPAAKQSRNVHPTQVRTSKTASRKPPGDVPVQIFVSPH